Protein AF-A0A4Y2X0A7-F1 (afdb_monomer_lite)

Structure (mmCIF, N/CA/C/O backbone):
data_AF-A0A4Y2X0A7-F1
#
_entry.id   AF-A0A4Y2X0A7-F1
#
loop_
_atom_site.group_PDB
_atom_site.id
_atom_site.type_symbol
_atom_site.label_atom_id
_atom_site.label_alt_id
_atom_site.label_comp_id
_atom_site.label_asym_id
_atom_site.label_entity_id
_atom_site.label_seq_id
_atom_site.pdbx_PDB_ins_code
_a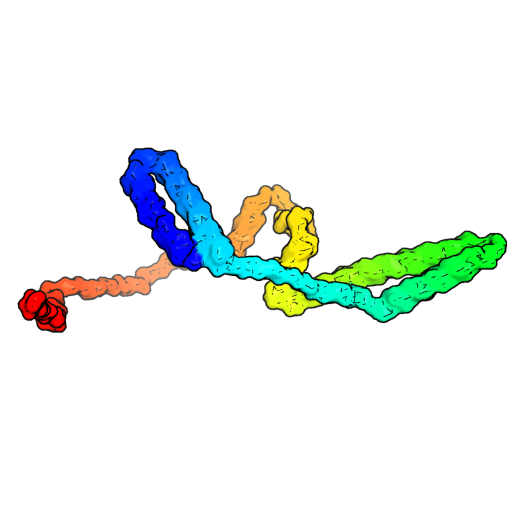tom_site.Cartn_x
_atom_site.Cartn_y
_atom_site.Cartn_z
_atom_site.occupancy
_atom_site.B_iso_or_equiv
_atom_site.auth_seq_id
_atom_site.auth_comp_id
_atom_site.auth_asym_id
_atom_site.auth_atom_id
_atom_site.pdbx_PDB_model_num
ATOM 1 N N . MET A 1 1 ? -11.646 -14.349 24.356 1.00 70.94 1 MET A N 1
ATOM 2 C CA . MET A 1 1 ? -11.613 -12.949 24.849 1.00 70.94 1 MET A CA 1
ATOM 3 C C . MET A 1 1 ? -12.159 -12.901 26.266 1.00 70.94 1 MET A C 1
ATOM 5 O O . MET A 1 1 ? -11.395 -12.578 27.163 1.00 70.94 1 MET A O 1
ATOM 9 N N . LEU A 1 2 ? -13.393 -13.371 26.473 1.00 74.25 2 LEU A N 1
ATOM 10 C CA . LEU A 1 2 ? -14.040 -13.471 27.788 1.00 74.25 2 LEU A CA 1
ATOM 11 C C . LEU A 1 2 ? -13.220 -14.247 28.836 1.00 74.25 2 LEU A C 1
ATOM 13 O O . LEU A 1 2 ? -13.060 -13.758 29.943 1.00 74.25 2 LEU A O 1
ATOM 17 N N . GLN A 1 3 ? -12.595 -15.375 28.473 1.00 80.50 3 GLN A N 1
ATOM 18 C CA . GLN A 1 3 ? -11.728 -16.131 29.397 1.00 80.50 3 GLN A CA 1
ATOM 19 C C . GLN A 1 3 ? -10.503 -15.337 29.893 1.00 80.50 3 GLN A C 1
ATOM 21 O O . GLN A 1 3 ? -10.132 -15.431 31.055 1.00 80.50 3 GLN A O 1
ATOM 26 N N . HIS A 1 4 ? -9.875 -14.532 29.027 1.00 77.44 4 HIS A N 1
ATOM 27 C CA . HIS A 1 4 ? -8.692 -13.743 29.396 1.00 77.44 4 HIS A CA 1
ATOM 28 C C . HIS A 1 4 ? -9.044 -12.467 30.159 1.00 77.44 4 HIS A C 1
ATOM 30 O O . HIS A 1 4 ? -8.234 -11.990 30.947 1.00 77.44 4 HIS A O 1
ATOM 36 N N . LEU A 1 5 ? -10.225 -11.902 29.902 1.00 83.00 5 LEU A N 1
ATOM 37 C CA . LEU A 1 5 ? -10.711 -10.731 30.620 1.00 83.00 5 LEU A CA 1
ATOM 38 C C . LEU A 1 5 ? -11.241 -11.124 32.005 1.00 83.00 5 LEU A C 1
ATOM 40 O O . LEU A 1 5 ? -10.900 -10.467 32.983 1.00 83.00 5 LEU A O 1
ATOM 44 N N . GLY A 1 6 ? -11.963 -12.248 32.094 1.00 80.19 6 GLY A N 1
ATOM 45 C CA . GLY A 1 6 ? -12.586 -12.750 33.323 1.00 80.19 6 GLY A CA 1
ATOM 46 C C . GLY A 1 6 ? -11.618 -12.955 34.490 1.00 80.19 6 GLY A C 1
ATOM 47 O O . GLY A 1 6 ? -12.008 -12.774 35.638 1.00 80.19 6 GLY A O 1
ATOM 48 N N . GLN A 1 7 ? -10.341 -13.243 34.212 1.00 79.94 7 GLN A N 1
ATOM 49 C CA . GLN A 1 7 ? -9.290 -13.349 35.235 1.00 79.94 7 GLN A CA 1
ATOM 50 C C . GLN A 1 7 ? -9.007 -12.020 35.953 1.00 79.94 7 GLN A C 1
ATOM 52 O O . GLN A 1 7 ? -8.641 -12.029 37.122 1.00 79.94 7 GLN A O 1
ATOM 57 N N . LYS A 1 8 ? -9.173 -10.883 35.267 1.00 82.81 8 LYS A N 1
ATOM 58 C CA . LYS A 1 8 ? -8.908 -9.542 35.814 1.00 82.81 8 LYS A CA 1
ATOM 59 C C . LYS A 1 8 ? -10.173 -8.762 36.162 1.00 82.81 8 LYS A C 1
ATOM 61 O O . LYS A 1 8 ? -10.080 -7.747 36.840 1.00 82.81 8 LYS A O 1
ATOM 66 N N . THR A 1 9 ? -11.345 -9.224 35.727 1.00 85.94 9 THR A N 1
ATOM 67 C CA . THR A 1 9 ? -12.616 -8.518 35.938 1.00 85.94 9 THR A CA 1
ATOM 68 C C . THR A 1 9 ? -12.911 -8.279 37.415 1.00 85.94 9 THR A C 1
ATOM 70 O O . THR A 1 9 ? -13.266 -7.164 37.766 1.00 85.94 9 THR A O 1
ATOM 73 N N . LYS A 1 10 ? -12.703 -9.276 38.286 1.00 85.50 10 LYS A N 1
ATOM 74 C CA . LYS A 1 10 ? -12.966 -9.129 39.730 1.00 85.50 10 LYS A CA 1
ATOM 75 C C . LYS A 1 10 ? -12.097 -8.040 40.372 1.00 85.50 10 LYS A C 1
ATOM 77 O O . LYS A 1 10 ? -12.604 -7.208 41.106 1.00 85.50 10 LYS A O 1
ATOM 82 N N . GLN A 1 11 ? -10.811 -8.007 40.022 1.00 87.44 11 GLN A N 1
ATOM 83 C CA . GLN A 1 11 ? -9.862 -7.015 40.530 1.00 87.44 11 GLN A CA 1
ATOM 84 C C . GLN A 1 11 ? -10.176 -5.598 40.026 1.00 87.44 11 GLN A C 1
ATOM 86 O O . GLN A 1 11 ? -10.086 -4.644 40.788 1.00 87.44 11 GLN A O 1
ATOM 91 N N . LEU A 1 12 ? -10.573 -5.460 38.756 1.00 87.06 12 LEU A N 1
ATOM 92 C CA . LEU A 1 12 ? -10.938 -4.166 38.168 1.00 87.06 12 LEU A CA 1
ATOM 93 C C . LEU A 1 12 ? -12.247 -3.615 38.746 1.00 87.06 12 LEU A C 1
ATOM 95 O O . LEU A 1 12 ? -12.350 -2.414 38.961 1.00 87.06 12 LEU A O 1
ATOM 99 N N . VAL A 1 13 ? -13.233 -4.480 39.005 1.00 87.25 13 VAL A N 1
ATOM 100 C CA . VAL A 1 13 ? -14.490 -4.085 39.662 1.00 87.25 13 VAL A CA 1
ATOM 101 C C . VAL A 1 13 ? -14.203 -3.566 41.068 1.00 87.25 13 VAL A C 1
ATOM 103 O O . VAL A 1 13 ? -14.623 -2.463 41.396 1.00 87.25 13 VAL A O 1
ATOM 106 N N . GLN A 1 14 ? -13.389 -4.289 41.837 1.00 88.44 14 GLN A N 1
ATOM 107 C CA . GLN A 1 14 ? -13.020 -3.872 43.186 1.00 88.44 14 GLN A CA 1
ATOM 108 C C . GLN A 1 14 ? -12.242 -2.545 43.208 1.00 88.44 14 GLN A C 1
ATOM 110 O O . GLN A 1 14 ? -12.549 -1.663 44.001 1.00 88.44 14 GLN A O 1
ATOM 115 N N . GLN A 1 15 ? -11.306 -2.334 42.276 1.00 85.81 15 GLN A N 1
ATOM 116 C CA . GLN A 1 15 ? -10.606 -1.048 42.144 1.00 85.81 15 GLN A CA 1
ATOM 117 C C . GLN A 1 15 ? -11.548 0.121 41.821 1.00 85.81 15 GLN A C 1
ATOM 119 O O . GLN A 1 15 ? -11.282 1.246 42.238 1.00 85.81 15 GLN A O 1
ATOM 124 N N . ILE A 1 16 ? -12.619 -0.116 41.058 1.00 87.44 16 ILE A N 1
ATOM 125 C CA . ILE A 1 16 ? -13.617 0.913 40.735 1.00 87.44 16 ILE A CA 1
ATOM 126 C C . ILE A 1 16 ? -14.492 1.210 41.957 1.00 87.44 16 ILE A C 1
ATOM 128 O O . ILE A 1 16 ? -14.770 2.376 42.221 1.00 87.44 16 ILE A O 1
ATOM 132 N N . GLU A 1 17 ? -14.885 0.186 42.715 1.00 87.19 17 GLU A N 1
ATOM 133 C CA . GLU A 1 17 ? -15.681 0.331 43.943 1.00 87.19 17 GLU A CA 1
ATOM 134 C C . GLU A 1 17 ? -14.911 1.058 45.058 1.00 87.19 17 GLU A C 1
ATOM 136 O O . GLU A 1 17 ? -15.488 1.865 45.780 1.00 87.19 17 GLU A O 1
ATOM 141 N N . GLU A 1 18 ? -13.598 0.838 45.163 1.00 87.69 18 GLU A N 1
ATOM 142 C CA . GLU A 1 18 ? -12.722 1.483 46.157 1.00 87.69 18 GLU A CA 1
ATOM 143 C C . GLU A 1 18 ? -12.230 2.884 45.723 1.00 87.69 18 GLU A C 1
ATOM 145 O O . GLU A 1 18 ? -11.555 3.591 46.479 1.00 87.69 18 GLU A O 1
ATOM 150 N N . SER A 1 19 ? -12.555 3.319 44.500 1.00 87.81 19 SER A N 1
ATOM 151 C CA . SER A 1 19 ? -12.100 4.601 43.952 1.00 87.81 19 SER A CA 1
ATOM 152 C C . SER A 1 19 ? -12.907 5.783 44.495 1.00 87.81 19 SER A C 1
ATOM 154 O O . SER A 1 19 ? -13.954 6.135 43.962 1.00 87.81 19 SER A O 1
ATOM 156 N N . ASN A 1 20 ? -12.359 6.480 45.493 1.00 86.06 20 ASN A N 1
ATOM 157 C CA . ASN A 1 20 ? -12.970 7.690 46.068 1.00 86.06 20 ASN A CA 1
ATOM 158 C C . ASN A 1 20 ? -12.497 9.011 45.431 1.00 86.06 20 ASN A C 1
ATOM 160 O O . ASN A 1 20 ? -12.986 10.082 45.785 1.00 86.06 20 ASN A O 1
ATOM 164 N N . THR A 1 21 ? -11.543 8.969 44.493 1.00 90.44 21 THR A N 1
ATOM 165 C CA . THR A 1 21 ? -11.045 10.167 43.799 1.00 90.44 21 THR A CA 1
ATOM 166 C C . THR A 1 21 ? -11.084 10.008 42.285 1.00 90.44 21 THR A C 1
ATOM 168 O O . THR A 1 21 ? -11.007 8.909 41.731 1.00 90.44 21 THR A O 1
ATOM 171 N N . LYS A 1 22 ? -11.171 11.147 41.592 1.00 88.38 22 LYS A N 1
ATOM 172 C CA . LYS A 1 22 ? -11.212 11.211 40.127 1.00 88.38 22 LYS A CA 1
ATOM 173 C C . LYS A 1 22 ? -9.975 10.583 39.471 1.00 88.38 22 LYS A C 1
ATOM 175 O O . LYS A 1 22 ? -10.105 9.938 38.433 1.00 88.38 22 LYS A O 1
ATOM 180 N N . ASP A 1 23 ? -8.802 10.730 40.084 1.00 88.12 23 ASP A N 1
ATOM 181 C CA . ASP A 1 23 ? -7.552 10.166 39.564 1.00 88.12 23 ASP A CA 1
ATOM 182 C C . ASP A 1 23 ? -7.511 8.641 39.700 1.00 88.12 23 ASP A C 1
ATOM 184 O O . ASP A 1 23 ? -7.083 7.950 38.771 1.00 88.12 23 ASP A O 1
ATOM 188 N N . HIS A 1 24 ? -8.032 8.097 40.808 1.00 87.88 24 HIS A N 1
ATOM 189 C CA . HIS A 1 24 ? -8.190 6.650 40.973 1.00 87.88 24 HIS A CA 1
ATOM 190 C C . HIS A 1 24 ? -9.130 6.067 39.910 1.00 87.88 24 HIS A C 1
ATOM 192 O O . HIS A 1 24 ? -8.783 5.075 39.264 1.00 87.88 24 HIS A O 1
ATOM 198 N N . LEU A 1 25 ? -10.245 6.748 39.627 1.00 88.75 25 LEU A N 1
ATOM 199 C CA . LEU A 1 25 ? -11.186 6.336 38.584 1.00 88.75 25 LEU A CA 1
ATOM 200 C C . LEU A 1 25 ? -10.564 6.383 37.175 1.00 88.75 25 LEU A C 1
ATOM 202 O O . LEU A 1 25 ? -10.747 5.460 36.374 1.00 88.75 25 LEU A O 1
ATOM 206 N N . ALA A 1 26 ? -9.810 7.441 36.859 1.00 90.00 26 ALA A N 1
ATOM 207 C CA . ALA A 1 26 ? -9.127 7.576 35.571 1.00 90.00 26 ALA A CA 1
ATOM 208 C C . ALA A 1 26 ? -8.104 6.448 35.362 1.00 90.00 26 ALA A C 1
ATOM 210 O O . ALA A 1 26 ? -8.074 5.824 34.297 1.00 90.00 26 ALA A O 1
ATOM 211 N N . LYS A 1 27 ? -7.332 6.128 36.407 1.00 90.31 27 LYS A N 1
ATOM 212 C CA . LYS A 1 27 ? -6.365 5.027 36.401 1.00 90.31 27 LYS A CA 1
ATOM 213 C C . LYS A 1 27 ? -7.045 3.666 36.229 1.00 90.31 27 LYS A C 1
ATOM 215 O O . LYS A 1 27 ? -6.629 2.890 35.370 1.00 90.31 27 LYS A O 1
ATOM 220 N N . ALA A 1 28 ? -8.125 3.401 36.966 1.00 88.88 28 ALA A N 1
ATOM 221 C CA . ALA A 1 28 ? -8.901 2.164 36.836 1.00 88.88 28 ALA A CA 1
ATOM 222 C C . ALA A 1 28 ? -9.483 2.001 35.417 1.00 88.88 28 ALA A C 1
ATOM 224 O O . ALA A 1 28 ? -9.449 0.916 34.830 1.00 88.88 28 ALA A O 1
ATOM 225 N N . THR A 1 29 ? -9.943 3.101 34.815 1.00 89.00 29 THR A N 1
ATOM 226 C CA . THR A 1 29 ? -10.458 3.112 33.437 1.00 89.00 29 THR A CA 1
ATOM 227 C C . THR A 1 29 ? -9.356 2.815 32.416 1.00 89.00 29 THR A C 1
ATOM 229 O O . THR A 1 29 ? -9.566 2.039 31.478 1.00 89.00 29 THR A O 1
ATOM 232 N N . GLU A 1 30 ? -8.162 3.385 32.593 1.00 92.44 30 GLU A N 1
ATOM 233 C CA . GLU A 1 30 ? -7.009 3.108 31.732 1.00 92.44 30 GLU A CA 1
ATOM 234 C C . GLU A 1 30 ? -6.553 1.641 31.850 1.00 92.44 30 GLU A C 1
ATOM 236 O O . GLU A 1 30 ? -6.263 0.983 30.842 1.00 92.44 30 GLU A O 1
ATOM 241 N N . GLU A 1 31 ? -6.533 1.093 33.067 1.00 90.75 31 GLU A N 1
ATOM 242 C CA . GLU A 1 31 ? -6.211 -0.314 33.326 1.00 90.75 31 GLU A CA 1
ATOM 243 C C . GLU A 1 31 ? -7.235 -1.264 32.688 1.00 90.75 31 GLU A C 1
ATOM 245 O O . GLU A 1 31 ? -6.841 -2.246 32.044 1.00 90.75 31 GLU A O 1
ATOM 250 N N . LEU A 1 32 ? -8.528 -0.933 32.757 1.00 90.19 32 LEU A N 1
ATOM 251 C CA . LEU A 1 32 ? -9.591 -1.665 32.069 1.00 90.19 32 LEU A CA 1
ATOM 252 C C . LEU A 1 32 ? -9.386 -1.656 30.548 1.00 90.19 32 LEU A C 1
ATOM 254 O O . LEU A 1 32 ? -9.408 -2.717 29.917 1.00 90.19 32 LEU A O 1
ATOM 258 N N . GLN A 1 33 ? -9.126 -0.491 29.946 1.00 91.38 33 GLN A N 1
ATOM 259 C CA . GLN A 1 33 ? -8.865 -0.384 28.505 1.00 91.38 33 GLN A CA 1
ATOM 260 C C . GLN A 1 33 ? -7.658 -1.237 28.087 1.00 91.38 33 GLN A C 1
ATOM 262 O O . GLN A 1 33 ? -7.738 -2.010 27.124 1.00 91.38 33 GLN A O 1
ATOM 267 N N . LYS A 1 34 ? -6.549 -1.167 28.838 1.00 92.38 34 LYS A N 1
ATOM 268 C CA . LYS A 1 34 ? -5.354 -1.998 28.607 1.00 92.38 34 LYS A CA 1
ATOM 269 C C . LYS A 1 34 ? -5.674 -3.490 28.714 1.00 92.38 34 LYS A C 1
ATOM 271 O O . LYS A 1 34 ? -5.228 -4.268 27.863 1.00 92.38 34 LYS A O 1
A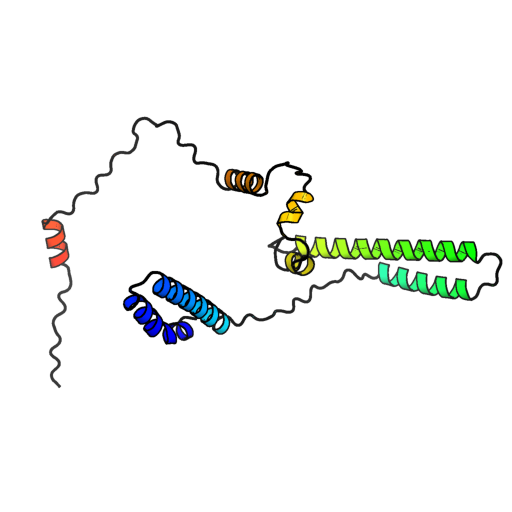TOM 276 N N . ALA A 1 35 ? -6.454 -3.896 29.717 1.00 90.06 35 ALA A N 1
ATOM 277 C CA . ALA A 1 35 ? -6.859 -5.285 29.919 1.00 90.06 35 ALA A CA 1
ATOM 278 C C . ALA A 1 35 ? -7.723 -5.804 28.762 1.00 90.06 35 ALA A C 1
ATOM 280 O O . ALA A 1 35 ? -7.460 -6.896 28.246 1.00 90.06 35 ALA A O 1
ATOM 281 N N . VAL A 1 36 ? -8.680 -5.003 28.288 1.00 89.38 36 VAL A N 1
ATOM 282 C CA . VAL A 1 36 ? -9.504 -5.321 27.113 1.00 89.38 36 VAL A CA 1
ATOM 283 C C . VAL A 1 36 ? -8.626 -5.483 25.875 1.00 89.38 36 VAL A C 1
ATOM 285 O O . VAL A 1 36 ? -8.685 -6.524 25.216 1.00 89.38 36 VAL A O 1
ATOM 288 N N . PHE A 1 37 ? -7.733 -4.530 25.587 1.00 87.25 37 PHE A N 1
ATOM 289 C CA . PHE A 1 37 ? -6.830 -4.644 24.438 1.00 87.25 37 PHE A CA 1
ATOM 290 C C . PHE A 1 37 ? -5.928 -5.881 24.518 1.00 87.25 37 PHE A C 1
ATOM 292 O O . PHE A 1 37 ? -5.732 -6.567 23.509 1.00 87.25 37 PHE A O 1
ATOM 299 N N . ALA A 1 38 ? -5.397 -6.203 25.698 1.00 87.19 38 ALA A N 1
ATOM 300 C CA . ALA A 1 38 ? -4.576 -7.391 25.907 1.00 87.19 38 ALA A CA 1
ATOM 301 C C . ALA A 1 38 ? -5.379 -8.688 25.703 1.00 87.19 38 ALA A C 1
ATOM 303 O O . ALA A 1 38 ? -4.920 -9.592 24.997 1.00 87.19 38 ALA A O 1
ATOM 304 N N . ALA A 1 39 ? -6.590 -8.771 26.259 1.00 88.69 39 ALA A N 1
ATOM 305 C CA . ALA A 1 39 ? -7.482 -9.917 26.098 1.00 88.69 39 ALA A CA 1
ATOM 306 C C . ALA A 1 39 ? -7.903 -10.110 24.633 1.00 88.69 39 ALA A C 1
ATOM 308 O O . ALA A 1 39 ? -7.921 -11.241 24.139 1.00 88.69 39 ALA A O 1
ATOM 309 N N . CYS A 1 40 ? -8.178 -9.020 23.914 1.00 84.38 40 CYS A N 1
ATOM 310 C CA . CYS A 1 40 ? -8.458 -9.036 22.481 1.00 84.38 40 CYS A CA 1
ATOM 311 C C . CYS A 1 40 ? -7.253 -9.531 21.675 1.00 84.38 40 CYS A C 1
ATOM 313 O O . CYS A 1 40 ? -7.414 -10.421 20.844 1.00 84.38 40 CYS A O 1
ATOM 315 N N . ARG A 1 41 ? -6.040 -9.026 21.939 1.00 83.25 41 ARG A N 1
ATOM 316 C CA . ARG A 1 41 ? -4.815 -9.478 21.249 1.00 83.25 41 ARG A CA 1
ATOM 317 C C . ARG A 1 41 ? -4.512 -10.960 21.480 1.00 83.25 41 ARG A C 1
ATOM 319 O O . ARG A 1 41 ? -4.007 -11.611 20.572 1.00 83.25 41 ARG A O 1
ATOM 326 N N . LYS A 1 42 ? -4.804 -11.486 22.674 1.00 82.62 42 LYS A N 1
ATOM 327 C CA . LYS A 1 42 ? -4.635 -12.915 22.991 1.00 82.62 42 LYS A CA 1
ATOM 328 C C . LYS A 1 42 ? -5.705 -13.785 22.327 1.00 82.62 42 LYS A C 1
ATOM 330 O O . LYS A 1 42 ? -5.391 -14.843 21.796 1.00 82.62 42 LYS A O 1
ATOM 335 N N . ALA A 1 43 ? -6.957 -13.331 22.340 1.00 81.62 43 ALA A N 1
ATOM 336 C CA . ALA A 1 43 ? -8.086 -14.085 21.803 1.00 81.62 43 ALA A CA 1
ATOM 337 C C . ALA A 1 43 ? -8.108 -14.123 20.274 1.00 81.62 43 ALA A C 1
ATOM 339 O O . ALA A 1 43 ? -8.359 -15.165 19.674 1.00 81.62 43 ALA A O 1
ATOM 340 N N . TYR A 1 44 ? -7.839 -12.987 19.639 1.00 76.31 44 TYR A N 1
ATOM 341 C CA . TYR A 1 44 ? -7.737 -12.902 18.197 1.00 76.31 44 TYR A CA 1
ATOM 342 C C . TYR A 1 44 ? -6.277 -13.114 17.821 1.00 76.31 44 TYR A C 1
ATOM 344 O O . TYR A 1 44 ? -5.467 -12.193 17.913 1.00 76.31 44 TYR A O 1
ATOM 352 N N . LYS A 1 45 ? -5.931 -14.320 17.355 1.00 66.62 45 LYS A N 1
ATOM 353 C CA . LYS A 1 45 ? -4.660 -14.534 16.655 1.00 66.62 45 LYS A CA 1
ATOM 354 C C . LYS A 1 45 ? -4.668 -13.622 15.431 1.00 66.62 45 LYS A C 1
ATOM 356 O O . LYS A 1 45 ? -5.250 -13.967 14.403 1.00 66.62 45 LYS A O 1
ATOM 361 N N . ILE A 1 46 ? -4.042 -12.448 15.536 1.00 66.00 46 ILE A N 1
ATOM 362 C CA . ILE A 1 46 ? -3.824 -11.564 14.392 1.00 66.00 46 ILE A CA 1
ATOM 363 C C . ILE A 1 46 ? -2.845 -12.301 13.486 1.00 66.00 46 ILE A C 1
ATOM 365 O O . ILE A 1 46 ? -1.625 -12.176 13.605 1.00 66.00 46 ILE A O 1
ATOM 369 N N . LYS A 1 47 ? -3.391 -13.133 12.597 1.00 57.66 47 LYS A N 1
ATOM 370 C CA . LYS A 1 47 ? -2.620 -13.826 11.580 1.00 57.66 47 LYS A CA 1
ATOM 371 C C . LYS A 1 47 ? -2.024 -12.716 10.725 1.00 57.66 47 LYS A C 1
ATOM 373 O O . LYS A 1 47 ? -2.748 -12.021 10.010 1.00 57.66 47 LYS A O 1
ATOM 378 N N . LYS A 1 48 ? -0.710 -12.496 10.849 1.00 57.34 48 LYS A N 1
ATOM 379 C CA . LYS A 1 48 ? 0.048 -11.622 9.950 1.00 57.34 48 LYS A CA 1
ATOM 380 C C . LYS A 1 48 ? -0.005 -12.269 8.573 1.00 57.34 48 LYS A C 1
ATOM 382 O O . LYS A 1 48 ? 0.910 -12.985 8.177 1.00 57.34 48 LYS A O 1
ATOM 387 N N . PHE A 1 49 ? -1.108 -12.071 7.860 1.00 53.25 49 PHE A N 1
ATOM 388 C CA . PHE A 1 49 ? -1.212 -12.500 6.484 1.00 53.25 49 PHE A CA 1
ATOM 389 C C . PHE A 1 49 ? -0.238 -11.617 5.712 1.00 53.25 49 PHE A C 1
ATOM 391 O O . PHE A 1 49 ? -0.491 -10.431 5.485 1.00 53.25 49 PHE A O 1
ATOM 398 N N . LYS A 1 50 ? 0.925 -12.177 5.370 1.00 55.91 50 LYS A N 1
ATOM 399 C CA . LYS A 1 50 ? 1.794 -11.598 4.354 1.00 55.91 50 LYS A CA 1
ATOM 400 C C . LYS A 1 50 ? 1.017 -11.731 3.051 1.00 55.91 50 LYS A C 1
ATOM 402 O O . LYS A 1 50 ? 1.130 -12.740 2.364 1.00 55.91 50 LYS A O 1
ATOM 407 N N . LEU A 1 51 ? 0.160 -10.752 2.757 1.00 56.78 51 LEU A N 1
ATOM 408 C CA . LEU A 1 51 ? -0.466 -10.663 1.449 1.00 56.78 51 LEU A CA 1
ATOM 409 C C . LEU A 1 51 ? 0.692 -10.571 0.463 1.00 56.78 51 LEU A C 1
ATOM 411 O O . LEU A 1 51 ? 1.407 -9.566 0.428 1.00 56.78 51 LEU A O 1
ATOM 415 N N . LYS A 1 52 ? 0.896 -11.641 -0.310 1.00 55.19 52 LYS A N 1
ATOM 416 C CA . LYS A 1 52 ? 1.604 -11.546 -1.576 1.00 55.19 52 LYS A CA 1
ATOM 417 C C . LYS A 1 52 ? 0.733 -10.631 -2.423 1.00 55.19 52 LYS A C 1
ATOM 419 O O . LYS A 1 52 ? -0.187 -11.090 -3.088 1.00 55.19 52 LYS A O 1
ATOM 424 N N . ILE A 1 53 ? 0.966 -9.321 -2.330 1.00 57.38 53 ILE A N 1
ATOM 425 C CA . ILE A 1 53 ? 0.527 -8.397 -3.368 1.00 57.38 53 ILE A CA 1
ATOM 426 C C . ILE A 1 53 ? 1.169 -8.981 -4.614 1.00 57.38 53 ILE A C 1
ATOM 428 O O . ILE A 1 53 ? 2.398 -8.968 -4.724 1.00 57.38 53 ILE A O 1
ATOM 432 N N . ASN A 1 54 ? 0.361 -9.622 -5.458 1.00 55.84 54 ASN A N 1
ATOM 433 C CA . ASN A 1 54 ? 0.844 -10.262 -6.664 1.00 55.84 54 ASN A CA 1
ATOM 434 C C . ASN A 1 54 ? 1.211 -9.122 -7.607 1.00 55.84 54 ASN A C 1
ATOM 436 O O . ASN A 1 54 ? 0.396 -8.610 -8.369 1.00 55.84 54 ASN A O 1
ATOM 440 N N . ASN A 1 55 ? 2.417 -8.601 -7.406 1.00 56.81 55 ASN A N 1
ATOM 441 C CA . ASN A 1 55 ? 2.900 -7.379 -8.011 1.00 56.81 55 ASN A CA 1
ATOM 442 C C . ASN A 1 55 ? 3.423 -7.742 -9.401 1.00 56.81 55 ASN A C 1
ATOM 444 O O . ASN A 1 55 ? 4.598 -7.554 -9.709 1.00 56.81 55 ASN A O 1
ATOM 448 N N . ASN A 1 56 ? 2.544 -8.305 -10.233 1.00 70.69 56 ASN A N 1
ATOM 449 C CA . ASN A 1 56 ? 2.850 -8.709 -11.598 1.00 70.69 56 ASN A CA 1
ATOM 450 C C . ASN A 1 56 ? 2.803 -7.496 -12.543 1.00 70.69 56 ASN A C 1
ATOM 452 O O . ASN A 1 56 ? 2.192 -7.522 -13.606 1.00 70.69 56 ASN A O 1
ATOM 456 N N . TRP A 1 57 ? 3.413 -6.385 -12.120 1.00 84.38 57 TRP A N 1
ATOM 457 C CA . TRP A 1 57 ? 3.643 -5.232 -12.989 1.00 84.38 57 TRP A CA 1
ATOM 458 C C . TRP A 1 57 ? 4.765 -5.523 -13.993 1.00 84.38 57 TRP A C 1
ATOM 460 O O . TRP A 1 57 ? 4.883 -4.826 -14.998 1.00 84.38 57 TRP A O 1
ATOM 470 N N . TRP A 1 58 ? 5.594 -6.536 -13.711 1.00 86.88 58 TRP A N 1
ATOM 471 C CA . TRP A 1 58 ? 6.587 -7.045 -14.642 1.00 86.88 58 TRP A CA 1
ATOM 472 C C . TRP A 1 58 ? 5.895 -7.906 -15.693 1.00 86.88 58 TRP A C 1
ATOM 474 O O . TRP A 1 58 ? 5.336 -8.948 -15.377 1.00 86.88 58 TRP A O 1
ATOM 484 N N . ASN A 1 59 ? 5.924 -7.465 -16.944 1.00 87.56 59 ASN A N 1
ATOM 485 C CA . ASN A 1 59 ? 5.325 -8.189 -18.056 1.00 87.56 59 ASN A CA 1
ATOM 486 C C . ASN A 1 59 ? 6.390 -8.549 -19.098 1.00 87.56 59 ASN A C 1
ATOM 488 O O . ASN A 1 59 ? 7.517 -8.045 -19.074 1.00 87.56 59 ASN A O 1
ATOM 492 N N . GLN A 1 60 ? 6.021 -9.429 -20.027 1.00 90.31 60 GLN A N 1
ATOM 493 C CA . GLN A 1 60 ? 6.916 -9.893 -21.084 1.00 90.31 60 GLN A CA 1
ATOM 494 C C . GLN A 1 60 ? 7.453 -8.736 -21.941 1.00 90.31 60 GLN A C 1
ATOM 496 O O . GLN A 1 60 ? 8.626 -8.744 -22.295 1.00 90.31 60 GLN A O 1
ATOM 501 N N . SER A 1 61 ? 6.650 -7.696 -22.188 1.00 90.62 61 SER A N 1
ATOM 502 C CA . SER A 1 61 ? 7.080 -6.503 -22.933 1.00 90.62 61 SER A CA 1
ATOM 503 C C . SER A 1 61 ? 8.237 -5.765 -22.241 1.00 90.62 61 SER A C 1
ATOM 505 O O . SER A 1 61 ? 9.257 -5.480 -22.869 1.00 90.62 61 SER A O 1
ATOM 507 N N . LEU A 1 62 ? 8.160 -5.542 -20.923 1.00 91.94 62 LEU A N 1
ATOM 508 C CA . LEU A 1 62 ? 9.256 -4.945 -20.146 1.00 91.94 62 LEU A CA 1
ATOM 509 C C . LEU A 1 62 ? 10.505 -5.832 -20.131 1.00 91.94 62 LEU A C 1
ATOM 511 O O . LEU A 1 62 ? 11.627 -5.323 -20.186 1.00 91.94 62 LEU A O 1
ATOM 515 N N . GLN A 1 63 ? 10.320 -7.153 -20.076 1.00 93.00 63 GLN A N 1
ATOM 516 C CA . GLN A 1 63 ? 11.419 -8.112 -20.147 1.00 93.00 63 GLN A CA 1
ATOM 517 C C . GLN A 1 63 ? 12.126 -8.062 -21.510 1.00 93.00 63 GLN A C 1
ATOM 519 O O . GLN A 1 63 ? 13.358 -8.064 -21.549 1.00 93.00 63 GLN A O 1
ATOM 524 N N . ILE A 1 64 ? 11.367 -7.979 -22.607 1.00 94.50 64 ILE A N 1
ATOM 525 C CA . ILE A 1 64 ? 11.893 -7.842 -23.972 1.00 94.50 64 ILE A CA 1
ATOM 526 C C . ILE A 1 64 ? 12.677 -6.533 -24.095 1.00 94.50 64 ILE A C 1
ATOM 528 O O . ILE A 1 64 ? 13.876 -6.574 -24.364 1.00 94.50 64 ILE A O 1
ATOM 532 N N . LYS A 1 65 ? 12.067 -5.390 -23.756 1.00 92.62 65 LYS A N 1
ATOM 533 C CA . LYS A 1 65 ? 12.726 -4.071 -23.815 1.00 92.62 65 LYS A CA 1
ATOM 534 C C . LYS A 1 65 ? 13.998 -4.001 -22.961 1.00 92.62 65 LYS A C 1
ATOM 536 O O . LYS A 1 65 ? 14.978 -3.360 -23.339 1.00 92.62 65 LYS A O 1
ATOM 541 N N . LYS A 1 66 ? 14.024 -4.679 -21.805 1.00 94.75 66 LYS A N 1
ATOM 542 C CA . LYS A 1 66 ? 15.232 -4.793 -20.969 1.00 94.75 66 LYS A CA 1
ATOM 543 C C . LYS A 1 66 ? 16.347 -5.561 -21.687 1.00 94.75 66 LYS A C 1
ATOM 545 O O . LYS A 1 66 ? 17.499 -5.125 -21.642 1.00 94.75 66 LYS A O 1
ATOM 550 N N . LYS A 1 67 ? 16.022 -6.689 -22.327 1.00 95.19 67 LYS A N 1
ATOM 551 C CA . LYS A 1 67 ? 16.985 -7.481 -23.109 1.00 95.19 67 LYS A CA 1
ATOM 552 C C . LYS A 1 67 ? 17.483 -6.708 -24.333 1.00 95.19 67 LYS A C 1
ATOM 554 O O . LYS A 1 67 ? 18.684 -6.705 -24.587 1.00 95.19 67 LYS A O 1
ATOM 559 N N . GLU A 1 68 ? 16.603 -5.992 -25.030 1.00 93.81 68 GLU A N 1
ATOM 560 C CA . GLU A 1 68 ? 16.964 -5.117 -26.155 1.00 93.81 68 GLU A CA 1
ATOM 561 C C . GLU A 1 68 ? 17.935 -4.012 -25.732 1.00 93.81 68 GLU A C 1
ATOM 563 O O . GLU A 1 68 ? 18.960 -3.815 -26.379 1.00 93.81 68 GLU A O 1
ATOM 568 N N . LEU A 1 69 ? 17.673 -3.339 -24.604 1.00 94.00 69 LEU A N 1
ATOM 569 C CA . LEU A 1 69 ? 18.580 -2.326 -24.056 1.00 94.00 69 LEU A CA 1
ATOM 570 C C . LEU A 1 69 ? 19.956 -2.921 -23.725 1.00 94.00 69 LEU A C 1
ATOM 572 O O . LEU A 1 69 ? 20.985 -2.292 -23.966 1.00 94.00 69 LEU A O 1
ATOM 576 N N . GLN A 1 70 ? 19.986 -4.140 -23.180 1.00 94.00 70 GLN A N 1
ATOM 577 C CA . GLN A 1 70 ? 21.235 -4.836 -22.876 1.00 94.00 70 GLN A CA 1
ATOM 578 C C . GLN A 1 70 ? 22.008 -5.193 -24.153 1.00 94.00 70 GLN A C 1
ATOM 580 O O . GLN A 1 70 ? 23.223 -4.996 -24.199 1.00 94.00 70 GLN A O 1
ATOM 585 N N . ALA A 1 71 ? 21.321 -5.678 -25.189 1.00 92.25 71 ALA A N 1
ATOM 586 C CA . ALA A 1 71 ? 21.922 -5.952 -26.491 1.00 92.25 71 ALA A CA 1
ATOM 587 C C . ALA A 1 71 ? 22.459 -4.667 -27.141 1.00 92.25 71 ALA A C 1
ATOM 589 O O . ALA A 1 71 ? 23.590 -4.654 -27.623 1.00 92.25 71 ALA A O 1
ATOM 590 N N . LEU A 1 72 ? 21.695 -3.573 -27.080 1.00 88.88 72 LEU A N 1
ATOM 591 C CA . LEU A 1 72 ? 22.107 -2.266 -27.585 1.00 88.88 72 LEU A CA 1
ATOM 592 C C . LEU A 1 72 ? 23.353 -1.755 -26.855 1.00 88.88 72 LEU A C 1
ATOM 594 O O . LEU A 1 72 ? 24.323 -1.385 -27.505 1.00 88.88 72 LEU A O 1
ATOM 598 N N . LYS A 1 73 ? 23.384 -1.838 -25.519 1.00 90.00 73 LYS A N 1
ATOM 599 C CA . LYS A 1 73 ? 24.556 -1.457 -24.717 1.00 90.00 73 LYS A CA 1
ATOM 600 C C . LYS A 1 73 ? 25.807 -2.251 -25.111 1.00 90.00 73 LYS A C 1
ATOM 602 O O . LYS A 1 73 ? 26.882 -1.676 -25.231 1.00 90.00 73 LYS A O 1
ATOM 607 N N . ARG A 1 74 ? 25.674 -3.563 -25.349 1.00 89.19 74 ARG A N 1
ATOM 608 C CA . ARG A 1 74 ? 26.787 -4.411 -25.818 1.00 89.19 74 ARG A CA 1
ATOM 609 C C . ARG A 1 74 ? 27.295 -3.988 -27.197 1.00 89.19 74 ARG A C 1
ATOM 611 O O . ARG A 1 74 ? 28.502 -3.975 -27.397 1.00 89.19 74 ARG A O 1
ATOM 618 N N . LYS A 1 75 ? 26.394 -3.644 -28.125 1.00 85.75 75 LYS A N 1
ATOM 619 C CA . LYS A 1 75 ? 26.754 -3.154 -29.466 1.00 85.75 75 LYS A CA 1
ATOM 620 C C . LYS A 1 75 ? 27.464 -1.801 -29.395 1.00 85.75 75 LYS A C 1
ATOM 622 O O . LYS A 1 75 ? 28.503 -1.633 -30.015 1.00 85.75 75 LYS A O 1
ATOM 627 N N . THR A 1 76 ? 26.949 -0.872 -28.590 1.00 83.88 76 THR A N 1
ATOM 628 C CA . THR A 1 76 ? 27.552 0.456 -28.402 1.00 83.88 76 THR A CA 1
ATOM 629 C C . THR A 1 76 ? 28.950 0.379 -27.790 1.00 83.88 76 THR A C 1
ATOM 631 O O . THR A 1 76 ? 29.826 1.114 -28.219 1.00 83.88 76 THR A O 1
ATOM 634 N N . ASN A 1 77 ? 29.185 -0.533 -26.844 1.00 82.19 77 ASN A N 1
ATOM 635 C CA . ASN A 1 77 ? 30.499 -0.700 -26.215 1.00 82.19 77 ASN A CA 1
ATOM 636 C C . ASN A 1 77 ? 31.572 -1.310 -27.139 1.00 82.19 77 ASN A C 1
ATOM 638 O O . ASN A 1 77 ? 32.744 -1.240 -26.797 1.00 82.19 77 ASN A O 1
ATOM 642 N N . LYS A 1 78 ? 31.185 -1.940 -28.258 1.00 82.06 78 LYS A N 1
ATOM 643 C CA . LYS A 1 78 ? 32.107 -2.546 -29.238 1.00 82.06 78 LYS A CA 1
ATOM 644 C C . LYS A 1 78 ? 32.420 -1.635 -30.436 1.00 82.06 78 LYS A C 1
ATOM 646 O O . LYS A 1 78 ? 33.198 -2.027 -31.291 1.00 82.06 78 LYS A O 1
ATOM 651 N N . SER A 1 79 ? 31.771 -0.475 -30.536 1.00 71.12 79 SER A N 1
ATOM 652 C CA . SER A 1 79 ? 31.937 0.473 -31.644 1.00 71.12 79 SER A CA 1
ATOM 653 C C . SER A 1 79 ? 33.084 1.445 -31.353 1.00 71.12 79 SER A C 1
ATOM 655 O O . SER A 1 79 ? 33.032 2.136 -30.337 1.00 71.12 79 SER A O 1
ATOM 657 N N . GLU A 1 80 ? 34.052 1.548 -32.264 1.00 66.06 80 GLU A N 1
ATOM 658 C CA . GLU A 1 80 ? 35.029 2.651 -32.334 1.00 66.06 80 GLU A CA 1
ATOM 659 C C . GLU A 1 80 ? 34.413 3.901 -33.014 1.00 66.06 80 GLU A C 1
ATOM 661 O O . GLU A 1 80 ? 33.274 3.862 -33.483 1.00 66.06 80 GLU A O 1
ATOM 666 N N . ASP A 1 81 ? 35.096 5.043 -32.934 1.00 66.25 81 ASP A N 1
ATOM 667 C CA . ASP A 1 81 ? 34.632 6.302 -32.317 1.00 66.25 81 ASP A CA 1
ATOM 668 C C . ASP A 1 81 ? 33.598 7.183 -33.064 1.00 66.25 81 ASP A C 1
ATOM 670 O O . ASP A 1 81 ? 32.977 8.032 -32.426 1.00 66.25 81 ASP A O 1
ATOM 674 N N . ASP A 1 82 ? 33.303 7.003 -34.352 1.00 66.31 82 ASP A N 1
ATOM 675 C CA . ASP A 1 82 ? 32.652 8.087 -35.129 1.00 66.31 82 ASP A CA 1
ATOM 676 C C . ASP A 1 82 ? 31.153 8.327 -34.844 1.00 66.31 82 ASP A C 1
ATOM 678 O O . ASP A 1 82 ? 30.628 9.424 -35.032 1.00 66.31 82 ASP A O 1
ATOM 682 N N . ASN A 1 83 ? 30.425 7.325 -34.339 1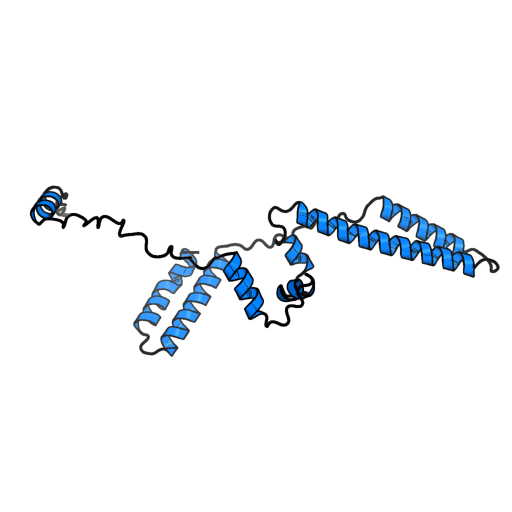.00 72.44 83 ASN A N 1
ATOM 683 C CA . ASN A 1 83 ? 28.983 7.433 -34.035 1.00 72.44 83 ASN A CA 1
ATOM 684 C C . ASN A 1 83 ? 28.659 7.311 -32.537 1.00 72.44 83 ASN A C 1
ATOM 686 O O . ASN A 1 83 ? 27.501 7.119 -32.139 1.00 72.44 83 ASN A O 1
ATOM 690 N N . LYS A 1 84 ? 29.670 7.422 -31.674 1.00 77.94 84 LYS A N 1
ATOM 691 C CA . LYS A 1 84 ? 29.562 7.153 -30.234 1.00 77.94 84 LYS A CA 1
ATOM 692 C C . LYS A 1 84 ? 28.553 8.051 -29.524 1.00 77.94 84 LYS A C 1
ATOM 694 O O . LYS A 1 84 ? 27.736 7.549 -28.750 1.00 77.94 84 LYS A O 1
ATOM 699 N N . LEU A 1 85 ? 28.537 9.349 -29.838 1.00 81.44 85 LEU A N 1
ATOM 700 C CA . LEU A 1 85 ? 27.595 10.309 -29.249 1.00 81.44 85 LEU A CA 1
ATOM 701 C C . LEU A 1 85 ? 26.140 9.986 -29.640 1.00 81.44 85 LEU A C 1
ATOM 703 O O . LEU A 1 85 ? 25.242 9.960 -28.796 1.00 81.44 85 LEU A O 1
ATOM 707 N N . LYS A 1 86 ? 25.917 9.655 -30.918 1.00 83.94 86 LYS A N 1
ATOM 708 C CA . LYS A 1 86 ? 24.607 9.267 -31.466 1.00 83.94 86 LYS A CA 1
ATOM 709 C C . LYS A 1 86 ? 24.099 7.969 -30.832 1.00 83.94 86 LYS A C 1
ATOM 711 O O . LYS A 1 86 ? 22.935 7.890 -30.433 1.00 83.94 86 LYS A O 1
ATOM 716 N N . ASN A 1 87 ? 24.980 6.984 -30.666 1.00 84.06 87 ASN A N 1
ATOM 717 C CA . ASN A 1 87 ? 24.666 5.706 -30.029 1.00 84.06 87 ASN A CA 1
ATOM 718 C C . ASN A 1 87 ? 24.382 5.856 -28.525 1.00 84.06 87 ASN A C 1
ATOM 720 O O . ASN A 1 87 ? 23.405 5.291 -28.028 1.00 84.06 87 ASN A O 1
ATOM 724 N N . GLN A 1 88 ? 25.162 6.668 -27.803 1.00 86.69 88 GLN A N 1
ATOM 725 C CA . GLN A 1 88 ? 24.885 6.991 -26.398 1.00 86.69 88 GLN A CA 1
ATOM 726 C C . GLN A 1 88 ? 23.546 7.716 -26.230 1.00 86.69 88 GLN A C 1
ATOM 728 O O . GLN A 1 88 ? 22.769 7.377 -25.331 1.00 86.69 88 GLN A O 1
ATOM 733 N N . LEU A 1 89 ? 23.233 8.667 -27.115 1.00 90.06 89 LEU A N 1
ATOM 734 C CA . LEU A 1 89 ? 21.951 9.364 -27.100 1.00 90.06 89 LEU A CA 1
ATOM 735 C C . LEU A 1 89 ? 20.783 8.391 -27.316 1.00 90.06 89 LEU A C 1
ATOM 737 O O . LEU A 1 89 ? 19.783 8.462 -26.598 1.00 90.06 89 LEU A O 1
ATOM 741 N N . GLN A 1 90 ? 20.903 7.453 -28.261 1.00 88.94 90 GLN A N 1
ATOM 742 C CA . GLN A 1 90 ? 19.888 6.415 -28.462 1.00 88.94 90 GLN A CA 1
ATOM 743 C C . GLN A 1 90 ? 19.746 5.490 -27.248 1.00 88.94 90 GLN A C 1
ATOM 745 O O . GLN A 1 90 ? 18.619 5.202 -26.831 1.00 88.94 90 GLN A O 1
ATOM 750 N N . LEU A 1 91 ? 20.859 5.074 -26.638 1.00 90.62 91 LEU A N 1
ATOM 751 C CA . LEU A 1 91 ? 20.847 4.255 -25.427 1.00 90.62 91 LEU A CA 1
ATOM 752 C C . LEU A 1 91 ? 20.142 4.981 -24.272 1.00 90.62 91 LEU A C 1
ATOM 754 O O . LEU A 1 91 ? 19.284 4.397 -23.607 1.00 90.62 91 LEU A O 1
ATOM 758 N N . SER A 1 92 ? 20.442 6.268 -24.082 1.00 92.19 92 SER A N 1
ATOM 759 C CA . SER A 1 92 ? 19.801 7.122 -23.078 1.00 92.19 92 SER A CA 1
ATOM 760 C C . SER A 1 92 ? 18.293 7.254 -23.324 1.00 92.19 92 SER A C 1
ATOM 762 O O . SER A 1 92 ? 17.494 7.021 -22.409 1.00 92.19 92 SER A O 1
ATOM 764 N N . LYS A 1 93 ? 17.875 7.514 -24.574 1.00 94.12 93 LYS A N 1
ATOM 765 C CA . LYS A 1 93 ? 16.455 7.571 -24.971 1.00 94.12 93 LYS A CA 1
ATOM 766 C C . LYS A 1 93 ? 15.726 6.260 -24.658 1.00 94.12 93 LYS A C 1
ATOM 768 O O . LYS A 1 93 ? 14.688 6.284 -23.996 1.00 94.12 93 LYS A O 1
ATOM 773 N N . LYS A 1 94 ? 16.290 5.115 -25.055 1.00 93.56 94 LYS A N 1
ATOM 774 C CA . LYS A 1 94 ? 15.709 3.783 -24.800 1.00 93.56 94 LYS A CA 1
ATOM 775 C C . LYS A 1 94 ? 15.664 3.439 -23.311 1.00 93.56 94 LYS A C 1
ATOM 777 O O . LYS A 1 94 ? 14.686 2.862 -22.831 1.00 93.56 94 LYS A O 1
ATOM 782 N N . GLN A 1 95 ? 16.673 3.843 -22.541 1.00 94.19 95 GLN A N 1
ATOM 783 C CA . GLN A 1 95 ? 16.670 3.667 -21.091 1.00 94.19 95 GLN A CA 1
ATOM 784 C C . GLN A 1 95 ? 15.596 4.533 -20.416 1.00 94.19 95 GLN A C 1
ATOM 786 O O . GLN A 1 95 ? 14.922 4.071 -19.489 1.00 94.19 95 GLN A O 1
ATOM 791 N N . ALA A 1 96 ? 15.419 5.778 -20.865 1.00 95.56 96 ALA A N 1
ATOM 792 C CA . ALA A 1 96 ? 14.366 6.664 -20.379 1.00 95.56 96 ALA A CA 1
ATOM 793 C C . ALA A 1 96 ? 12.970 6.115 -20.712 1.00 95.56 96 ALA A C 1
ATOM 795 O O . ALA A 1 96 ? 12.089 6.129 -19.848 1.00 95.56 96 ALA A O 1
ATOM 796 N N . GLU A 1 97 ? 12.786 5.570 -21.915 1.00 94.88 97 GLU A N 1
ATOM 797 C CA . GLU A 1 97 ? 11.554 4.905 -22.344 1.00 94.88 97 GLU A CA 1
ATOM 798 C C . GLU A 1 97 ? 11.220 3.712 -21.437 1.00 94.88 97 GLU A C 1
ATOM 800 O O . GLU A 1 97 ? 10.136 3.668 -20.854 1.00 94.88 97 GLU A O 1
ATOM 805 N N . LEU A 1 98 ? 12.180 2.810 -21.194 1.00 93.69 98 LEU A N 1
ATOM 806 C CA . LEU A 1 98 ? 11.993 1.673 -20.285 1.00 93.69 98 LEU A CA 1
ATOM 807 C C . LEU A 1 98 ? 11.647 2.126 -18.857 1.00 93.69 98 LEU A C 1
ATOM 809 O O . LEU A 1 98 ? 10.770 1.547 -18.213 1.00 93.69 98 LEU A O 1
ATOM 813 N N . LYS A 1 99 ? 12.298 3.182 -18.350 1.00 94.06 99 LYS A N 1
ATOM 814 C CA . LYS A 1 99 ? 11.979 3.762 -17.032 1.00 94.06 99 LYS A CA 1
ATOM 815 C C . LYS A 1 99 ? 10.552 4.322 -16.990 1.00 94.06 99 LYS A C 1
ATOM 817 O O . LYS A 1 99 ? 9.864 4.130 -15.985 1.00 94.06 99 LYS A O 1
ATOM 822 N N . ARG A 1 100 ? 10.102 5.009 -18.046 1.00 94.75 100 ARG A N 1
ATOM 823 C CA . ARG A 1 100 ? 8.730 5.542 -18.165 1.00 94.75 100 ARG A CA 1
ATOM 824 C C . ARG A 1 100 ? 7.702 4.411 -18.209 1.00 94.75 100 ARG A C 1
ATOM 826 O O . ARG A 1 100 ? 6.756 4.426 -17.424 1.00 94.75 100 ARG A O 1
ATOM 833 N N . GLU A 1 101 ? 7.934 3.406 -19.044 1.00 93.81 101 GLU A N 1
ATOM 834 C CA . GLU A 1 101 ? 7.090 2.215 -19.184 1.00 93.81 101 GLU A CA 1
ATOM 835 C C . GLU A 1 101 ? 6.984 1.436 -17.868 1.00 93.81 101 GLU A C 1
ATOM 837 O O . GLU A 1 101 ? 5.885 1.112 -17.423 1.00 93.81 101 GLU A O 1
ATOM 842 N N . ALA A 1 102 ? 8.104 1.214 -17.174 1.00 92.19 102 ALA A N 1
ATOM 843 C CA . ALA A 1 102 ? 8.113 0.542 -15.877 1.00 92.19 102 ALA A CA 1
ATOM 844 C C . ALA A 1 102 ? 7.336 1.332 -14.808 1.00 92.19 102 ALA A C 1
ATOM 846 O O . ALA A 1 102 ? 6.584 0.744 -14.027 1.00 92.19 102 ALA A O 1
ATOM 847 N N . LYS A 1 103 ? 7.474 2.667 -14.771 1.00 91.31 103 LYS A N 1
ATOM 848 C CA . LYS A 1 103 ? 6.675 3.526 -13.876 1.00 91.31 103 LYS A CA 1
ATOM 849 C C . LYS A 1 103 ? 5.181 3.429 -14.200 1.00 91.31 103 LYS A C 1
ATOM 851 O O . LYS A 1 103 ? 4.373 3.282 -13.282 1.00 91.31 103 LYS A O 1
ATOM 856 N N . LYS A 1 104 ? 4.817 3.462 -15.486 1.00 91.56 104 LYS A N 1
ATOM 857 C CA . LYS A 1 104 ? 3.431 3.319 -15.960 1.00 91.56 104 LYS A CA 1
ATOM 858 C C . LYS A 1 104 ? 2.852 1.952 -15.584 1.00 91.56 104 LYS A C 1
ATOM 860 O O . LYS A 1 104 ? 1.771 1.895 -15.008 1.00 91.56 104 LYS A O 1
ATOM 865 N N . ALA A 1 105 ? 3.595 0.871 -15.812 1.00 90.81 105 ALA A N 1
ATOM 866 C CA . ALA A 1 105 ? 3.192 -0.487 -15.456 1.00 90.81 105 ALA A CA 1
ATOM 867 C C . ALA A 1 105 ? 2.974 -0.648 -13.944 1.00 90.81 105 ALA A C 1
ATOM 869 O O . ALA A 1 105 ? 1.951 -1.190 -13.527 1.00 90.81 105 ALA A O 1
ATOM 870 N N . LYS A 1 106 ? 3.871 -0.101 -13.111 1.00 87.81 106 LYS A N 1
ATOM 871 C CA . LYS A 1 106 ? 3.693 -0.070 -11.648 1.00 87.81 106 LYS A CA 1
ATOM 872 C C . LYS A 1 106 ? 2.429 0.686 -11.236 1.00 87.81 106 LYS A C 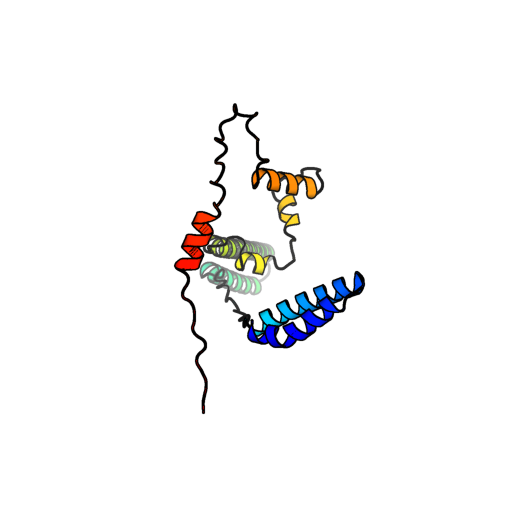1
ATOM 874 O O . LYS A 1 106 ? 1.647 0.165 -10.443 1.00 87.81 106 LYS A O 1
ATOM 879 N N . LYS A 1 107 ? 2.204 1.886 -11.790 1.00 86.88 107 LYS A N 1
ATOM 880 C CA . LYS A 1 107 ? 1.004 2.696 -11.510 1.00 86.88 107 LYS A CA 1
ATOM 881 C C . LYS A 1 107 ? -0.275 1.953 -11.907 1.00 86.88 107 LYS A C 1
ATOM 883 O O . LYS A 1 107 ? -1.218 1.901 -11.123 1.00 86.88 107 LYS A O 1
ATOM 888 N N . ASN A 1 108 ? -0.285 1.336 -13.087 1.00 88.50 108 ASN A N 1
ATOM 889 C CA . ASN A 1 108 ? -1.427 0.573 -13.588 1.00 88.50 108 ASN A CA 1
ATOM 890 C C . ASN A 1 108 ? -1.689 -0.682 -12.751 1.00 88.50 108 ASN A C 1
ATOM 892 O O . ASN A 1 108 ? -2.830 -0.935 -12.384 1.00 88.50 108 ASN A O 1
ATOM 896 N N . SER A 1 109 ? -0.647 -1.432 -12.383 1.00 85.12 109 SER A N 1
ATOM 897 C CA . SER A 1 109 ? -0.770 -2.599 -11.501 1.00 85.12 109 SER A CA 1
ATOM 898 C C . SER A 1 109 ? -1.371 -2.219 -10.149 1.00 85.12 109 SER A C 1
ATOM 900 O O . SER A 1 109 ? -2.270 -2.899 -9.652 1.00 85.12 109 SER A O 1
ATOM 902 N N . PHE A 1 110 ? -0.920 -1.104 -9.566 1.00 81.06 110 PHE A N 1
ATOM 903 C CA . PHE A 1 110 ? -1.486 -0.586 -8.324 1.00 81.06 110 PHE A CA 1
ATOM 904 C C . PHE A 1 110 ? -2.963 -0.204 -8.489 1.00 81.06 110 PHE A C 1
ATOM 906 O O . PHE A 1 110 ? -3.804 -0.689 -7.735 1.00 81.06 110 PHE A O 1
ATOM 913 N N . ARG A 1 111 ? -3.298 0.571 -9.530 1.00 82.88 111 ARG A N 1
ATOM 914 C CA . ARG A 1 111 ? -4.685 0.949 -9.851 1.00 82.88 111 ARG A CA 1
ATOM 915 C C . ARG A 1 111 ? -5.588 -0.276 -10.028 1.00 82.88 111 ARG A C 1
ATOM 917 O O . ARG A 1 111 ? -6.689 -0.312 -9.485 1.00 82.88 111 ARG A O 1
ATOM 924 N N . ASN A 1 112 ? -5.117 -1.295 -10.739 1.00 83.06 112 ASN A N 1
ATOM 925 C CA . ASN A 1 112 ? -5.855 -2.540 -10.955 1.00 83.06 112 ASN A CA 1
ATOM 926 C C . ASN A 1 112 ? -6.065 -3.316 -9.647 1.00 83.06 112 ASN A C 1
ATOM 928 O O . ASN A 1 112 ? -7.114 -3.916 -9.443 1.00 83.06 112 ASN A O 1
ATOM 932 N N . THR A 1 113 ? -5.088 -3.287 -8.741 1.00 79.38 113 THR A N 1
ATOM 933 C CA . THR A 1 113 ? -5.217 -3.923 -7.422 1.00 79.38 113 THR A CA 1
ATOM 934 C C . THR A 1 113 ? -6.264 -3.204 -6.564 1.00 79.38 113 THR A C 1
ATOM 936 O O . THR A 1 113 ? -7.088 -3.859 -5.930 1.00 79.38 113 THR A O 1
ATOM 939 N N . CYS A 1 114 ? -6.274 -1.867 -6.572 1.00 74.75 114 CYS A N 1
ATOM 940 C CA . CYS A 1 114 ? -7.257 -1.069 -5.833 1.00 74.75 114 CYS A CA 1
ATOM 941 C C . CYS A 1 114 ? -8.683 -1.221 -6.381 1.00 74.75 114 CYS A C 1
ATOM 943 O O . CYS A 1 114 ? -9.615 -1.319 -5.598 1.00 74.75 114 CYS A O 1
ATOM 945 N N . THR A 1 115 ? -8.855 -1.283 -7.704 1.00 78.88 115 THR A N 1
ATOM 946 C CA . THR A 1 115 ? -10.183 -1.399 -8.344 1.00 78.88 115 THR A CA 1
ATOM 947 C C . THR A 1 115 ? -10.815 -2.783 -8.207 1.00 78.88 115 THR A C 1
ATOM 949 O O . THR A 1 115 ? -12.032 -2.885 -8.146 1.00 78.88 115 THR A O 1
ATOM 952 N N . LYS A 1 116 ? -10.013 -3.853 -8.131 1.00 77.81 116 LYS A N 1
ATOM 953 C CA . LYS A 1 116 ? -10.515 -5.224 -7.913 1.00 77.81 116 LYS A CA 1
ATOM 954 C C . LYS A 1 116 ? -10.871 -5.529 -6.456 1.00 77.81 116 LYS A C 1
ATOM 956 O O . LYS A 1 116 ? -11.460 -6.568 -6.179 1.00 77.81 116 LYS A O 1
ATOM 961 N N . THR A 1 117 ? -10.453 -4.683 -5.518 1.00 73.38 117 THR A N 1
ATOM 962 C CA . THR A 1 117 ? -10.709 -4.900 -4.092 1.00 73.38 117 THR A CA 1
ATOM 963 C C . THR A 1 117 ? -12.059 -4.290 -3.728 1.00 73.38 117 THR A C 1
ATOM 965 O O . THR A 1 117 ? -12.309 -3.140 -4.068 1.00 73.38 117 THR A O 1
ATOM 968 N N . THR A 1 118 ? -12.900 -5.026 -2.994 1.00 78.12 118 THR A N 1
ATOM 969 C CA . THR A 1 118 ? -14.212 -4.548 -2.509 1.00 78.12 118 THR A CA 1
ATOM 970 C C . THR A 1 118 ? -14.114 -3.250 -1.699 1.00 78.12 118 THR A C 1
ATOM 972 O O . THR A 1 118 ? -15.025 -2.436 -1.730 1.00 78.12 118 THR A O 1
ATOM 975 N N . ASP A 1 119 ? -12.996 -3.047 -0.996 1.00 75.06 119 ASP A N 1
ATOM 976 C CA . ASP A 1 119 ? -12.652 -1.812 -0.287 1.00 75.06 119 ASP A CA 1
ATOM 977 C C . ASP A 1 119 ? -11.515 -1.068 -1.030 1.00 75.06 119 ASP A C 1
ATOM 979 O O . ASP A 1 119 ? -10.340 -1.449 -0.890 1.00 75.06 119 ASP A O 1
ATOM 983 N N . PRO A 1 120 ? -11.826 -0.003 -1.799 1.00 65.31 120 PRO A N 1
ATOM 984 C CA . PRO A 1 120 ? -10.842 0.770 -2.565 1.00 65.31 120 PRO A CA 1
ATOM 985 C C . PRO A 1 120 ? -9.753 1.414 -1.694 1.00 65.31 120 PRO A C 1
ATOM 987 O O . PRO A 1 120 ? -8.602 1.541 -2.126 1.00 65.31 120 PRO A O 1
ATOM 990 N N . TYR A 1 121 ? -10.094 1.779 -0.452 1.00 71.06 121 TYR A N 1
ATOM 991 C CA . TYR A 1 121 ? -9.193 2.393 0.536 1.00 71.06 121 TYR A CA 1
ATOM 992 C C . TYR A 1 121 ? -8.668 1.385 1.564 1.00 71.06 121 TYR A C 1
ATOM 994 O O . TYR A 1 121 ? -8.063 1.748 2.583 1.00 71.06 121 TYR A O 1
ATOM 1002 N N . GLY A 1 122 ? -8.869 0.103 1.278 1.00 73.31 122 GLY A N 1
ATOM 1003 C CA . GLY A 1 122 ? -8.554 -0.977 2.183 1.00 73.31 122 GLY A CA 1
ATOM 1004 C C . GLY A 1 122 ? -7.069 -1.271 2.287 1.00 73.31 122 GLY A C 1
ATOM 1005 O O . GLY A 1 122 ? -6.172 -0.436 2.129 1.00 73.31 122 GLY A O 1
ATOM 1006 N N . ARG A 1 123 ? -6.778 -2.537 2.564 1.00 72.75 123 ARG A N 1
ATOM 1007 C CA . ARG A 1 123 ? -5.411 -3.021 2.772 1.00 72.75 123 ARG A CA 1
ATOM 1008 C C . ARG A 1 123 ? -4.426 -2.710 1.624 1.00 72.75 123 ARG A C 1
ATOM 1010 O O . ARG A 1 123 ? -3.297 -2.360 1.974 1.00 72.75 123 ARG A O 1
ATOM 1017 N N . PRO A 1 124 ? -4.762 -2.780 0.313 1.00 72.56 124 PRO A N 1
ATOM 1018 C CA . PRO A 1 124 ? -3.787 -2.482 -0.747 1.00 72.56 124 PRO A CA 1
ATOM 1019 C C . PRO A 1 124 ? -3.381 -1.004 -0.784 1.00 72.56 124 PRO A C 1
ATOM 1021 O O . PRO A 1 124 ? -2.195 -0.700 -0.915 1.00 72.56 124 PRO A O 1
ATOM 1024 N N . TYR A 1 125 ? -4.333 -0.091 -0.583 1.00 74.19 125 TYR A N 1
ATOM 1025 C CA . TYR A 1 125 ? -4.067 1.341 -0.475 1.00 74.19 125 TYR A CA 1
ATOM 1026 C C . TYR A 1 125 ? -3.190 1.645 0.750 1.00 74.19 125 TYR A C 1
ATOM 1028 O O . TYR A 1 125 ? -2.108 2.226 0.626 1.00 74.19 125 TYR A O 1
ATOM 1036 N N . LYS A 1 126 ? -3.579 1.134 1.928 1.00 75.69 126 LYS A N 1
ATOM 1037 C CA . LYS A 1 126 ? -2.822 1.304 3.182 1.00 75.69 126 LYS A CA 1
ATOM 1038 C C . LYS A 1 126 ? -1.398 0.742 3.106 1.00 75.69 126 LYS A C 1
ATOM 1040 O O . LYS A 1 126 ? -0.497 1.291 3.734 1.00 75.69 126 LYS A O 1
ATOM 1045 N N . ALA A 1 127 ? -1.167 -0.321 2.330 1.00 72.81 127 ALA A N 1
ATOM 1046 C CA . ALA A 1 127 ? 0.152 -0.932 2.160 1.00 72.81 127 ALA A CA 1
ATOM 1047 C C . ALA A 1 127 ? 1.146 -0.070 1.362 1.00 72.81 127 ALA A C 1
ATOM 1049 O O . ALA A 1 127 ? 2.353 -0.195 1.586 1.00 72.81 127 ALA A O 1
ATOM 1050 N N . VAL A 1 128 ? 0.657 0.787 0.462 1.00 69.69 128 VAL A N 1
ATOM 1051 C CA . VAL A 1 128 ? 1.486 1.720 -0.320 1.00 69.69 128 VAL A CA 1
ATOM 1052 C C . VAL A 1 128 ? 1.611 3.063 0.386 1.00 69.69 128 VAL A C 1
ATOM 1054 O O . VAL A 1 128 ? 2.700 3.634 0.423 1.00 69.69 128 VAL A O 1
ATOM 1057 N N . VAL A 1 129 ? 0.521 3.533 0.994 1.00 69.81 129 VAL A N 1
ATOM 1058 C CA . VAL A 1 129 ? 0.484 4.835 1.665 1.00 69.81 129 VAL A CA 1
ATOM 1059 C C . VAL A 1 129 ? 1.175 4.810 3.026 1.00 69.81 129 VAL A C 1
ATOM 1061 O O . VAL A 1 129 ? 1.649 5.865 3.422 1.00 69.81 129 VAL A O 1
ATOM 1064 N N . LYS A 1 130 ? 1.287 3.646 3.705 1.00 63.00 130 LYS A N 1
ATOM 1065 C CA . LYS A 1 130 ? 2.020 3.389 4.975 1.00 63.00 130 LYS A CA 1
ATOM 1066 C C . LYS A 1 130 ? 2.642 4.644 5.612 1.00 63.00 130 LYS A C 1
ATOM 1068 O O . LYS A 1 130 ? 3.848 4.855 5.514 1.00 63.00 130 LYS A O 1
ATOM 1073 N N . ASN A 1 131 ? 1.806 5.461 6.252 1.00 58.75 131 ASN A N 1
ATOM 1074 C CA . ASN A 1 131 ? 2.174 6.656 7.024 1.00 58.75 131 ASN A CA 1
ATOM 1075 C C . ASN A 1 131 ? 2.895 7.790 6.258 1.00 58.75 131 ASN A C 1
ATOM 1077 O O . ASN A 1 131 ? 3.296 8.763 6.884 1.00 58.75 131 ASN A O 1
ATOM 1081 N N . LYS A 1 132 ? 3.071 7.697 4.935 1.00 65.81 132 LYS A N 1
ATOM 1082 C CA . LYS A 1 132 ? 3.765 8.706 4.113 1.00 65.81 132 LYS A CA 1
ATOM 1083 C C . LYS A 1 132 ? 2.894 9.904 3.762 1.00 65.81 132 LYS A C 1
ATOM 1085 O O . LYS A 1 132 ? 3.414 10.995 3.583 1.00 65.81 132 LYS A O 1
ATOM 1090 N N . HIS A 1 133 ? 1.589 9.679 3.658 1.00 63.00 133 HIS A N 1
ATOM 1091 C CA . HIS A 1 133 ? 0.607 10.721 3.398 1.00 63.00 133 HIS A CA 1
ATOM 1092 C C . HIS A 1 133 ? -0.510 10.565 4.426 1.00 63.00 133 HIS A C 1
ATOM 1094 O O . HIS A 1 133 ? -1.300 9.618 4.312 1.00 63.00 133 HIS A O 1
ATOM 1100 N N . PRO A 1 134 ? -0.566 11.408 5.473 1.00 65.19 134 PRO A N 1
ATOM 1101 C CA . PRO A 1 134 ? -1.747 11.466 6.318 1.00 65.19 134 PRO A CA 1
ATOM 1102 C C . PRO A 1 134 ? -2.982 11.714 5.437 1.00 65.19 134 PRO A C 1
ATOM 1104 O O . PRO A 1 134 ? -2.871 12.402 4.422 1.00 65.19 134 PRO A O 1
ATOM 1107 N N . PRO A 1 135 ? -4.171 11.205 5.811 1.00 61.12 135 PRO A N 1
ATOM 1108 C CA . PRO A 1 135 ? -5.408 11.467 5.069 1.00 61.12 135 PRO A CA 1
ATOM 1109 C C . PRO A 1 135 ? -5.631 12.959 4.764 1.00 61.12 135 PRO A C 1
ATOM 1111 O O . PRO A 1 135 ? -6.215 13.293 3.741 1.00 61.12 135 PRO A O 1
ATOM 1114 N N . ALA A 1 136 ? -5.081 13.843 5.605 1.00 62.81 136 ALA A N 1
ATOM 1115 C CA . ALA A 1 136 ? -5.066 15.290 5.426 1.00 62.81 136 ALA A CA 1
ATOM 1116 C C . ALA A 1 136 ? -4.422 15.781 4.109 1.00 62.81 136 ALA A C 1
ATOM 1118 O O . ALA A 1 136 ? -4.817 16.823 3.590 1.00 62.81 136 ALA A O 1
ATOM 1119 N N . ASP A 1 137 ? -3.456 15.053 3.543 1.00 68.25 137 ASP A N 1
ATOM 1120 C CA . ASP A 1 137 ? -2.782 15.449 2.299 1.00 68.25 137 ASP A CA 1
ATOM 1121 C C . ASP A 1 137 ? -3.637 15.199 1.050 1.00 68.25 137 ASP A C 1
ATOM 1123 O O . ASP A 1 137 ? -3.456 15.884 0.042 1.00 68.25 137 ASP A O 1
ATOM 1127 N N . LEU A 1 138 ? -4.614 14.285 1.115 1.00 64.19 138 LEU A N 1
ATOM 1128 C CA . LEU A 1 138 ? -5.571 14.069 0.021 1.00 64.19 138 LEU A CA 1
ATOM 1129 C C . LEU A 1 138 ? -6.378 15.340 -0.265 1.00 64.19 138 LEU A C 1
ATOM 1131 O O . LEU A 1 138 ? -6.675 15.639 -1.420 1.00 64.19 138 LEU A O 1
ATOM 1135 N N . PHE A 1 139 ? -6.673 16.125 0.775 1.00 61.81 139 PHE A N 1
ATOM 1136 C CA . PHE A 1 139 ? -7.425 17.373 0.648 1.00 61.81 139 PHE A CA 1
ATOM 1137 C C . PHE A 1 139 ? -6.639 18.451 -0.102 1.00 61.81 139 PHE A C 1
ATOM 1139 O O . PHE A 1 139 ? -7.228 19.212 -0.865 1.00 61.81 139 PHE A O 1
ATOM 1146 N N . LYS A 1 140 ? -5.305 18.456 0.026 1.00 66.75 140 LYS A N 1
ATOM 1147 C CA . LYS A 1 140 ? -4.426 19.357 -0.735 1.00 66.75 140 LYS A CA 1
ATOM 1148 C C . LYS A 1 140 ? -4.396 18.998 -2.224 1.00 66.75 140 LYS A C 1
ATOM 1150 O O . LYS A 1 140 ? -4.249 19.879 -3.064 1.00 66.75 140 LYS A O 1
ATOM 1155 N N . GLN A 1 141 ? -4.526 17.710 -2.555 1.00 61.34 141 GLN A N 1
ATOM 1156 C CA . GLN A 1 141 ? -4.462 17.211 -3.934 1.00 61.34 141 GLN A CA 1
ATOM 1157 C C . GLN A 1 141 ? -5.783 17.333 -4.701 1.00 61.34 141 GLN A C 1
ATOM 1159 O O . GLN A 1 141 ? -5.752 17.445 -5.923 1.00 61.34 141 GLN A O 1
ATOM 1164 N N . LEU A 1 142 ? -6.932 17.326 -4.017 1.00 60.84 142 LEU A N 1
ATOM 1165 C CA . LEU A 1 142 ? -8.255 17.349 -4.656 1.00 60.84 142 LEU A CA 1
ATOM 1166 C C . LEU A 1 142 ? -8.660 18.726 -5.222 1.00 60.84 142 LEU A C 1
ATOM 1168 O O . LEU A 1 142 ? -9.831 18.945 -5.509 1.00 60.84 142 LEU A O 1
ATOM 1172 N N . GLY A 1 143 ? -7.724 19.672 -5.337 1.00 52.12 143 GLY A N 1
ATOM 1173 C CA . GLY A 1 143 ? -8.013 21.012 -5.850 1.00 52.12 143 GLY A CA 1
ATOM 1174 C C . GLY A 1 143 ? -8.966 21.815 -4.965 1.00 52.12 143 GLY A C 1
ATOM 1175 O O . GLY A 1 143 ? -9.580 22.756 -5.451 1.00 52.12 143 GLY A O 1
ATOM 1176 N N . ASN A 1 144 ? -9.084 21.473 -3.676 1.00 55.19 144 ASN A N 1
ATOM 1177 C CA . ASN A 1 144 ? -9.761 22.306 -2.688 1.00 55.19 144 ASN A CA 1
ATOM 1178 C C . ASN A 1 144 ? -8.719 23.110 -1.897 1.00 55.19 144 ASN A C 1
ATOM 1180 O O . ASN A 1 144 ? -8.403 22.750 -0.762 1.00 55.19 144 ASN A O 1
ATOM 1184 N N . PRO A 1 145 ? -8.196 24.231 -2.426 1.00 53.66 145 PRO A N 1
ATOM 1185 C CA . PRO A 1 145 ? -7.564 25.238 -1.598 1.00 53.66 145 PRO A CA 1
ATOM 1186 C C . PRO A 1 145 ? -8.678 26.035 -0.915 1.00 53.66 145 PRO A C 1
ATOM 1188 O O . PRO A 1 145 ? -8.775 27.249 -1.083 1.00 53.66 145 PRO A O 1
ATOM 1191 N N . SER A 1 146 ? -9.567 25.379 -0.162 1.00 48.06 146 SER A N 1
ATOM 1192 C CA . SER A 1 146 ? -10.350 26.172 0.770 1.00 48.06 146 SER A CA 1
ATOM 1193 C C . SER A 1 146 ? -9.341 26.665 1.792 1.00 48.06 146 SER A C 1
ATOM 1195 O O . SER A 1 146 ? -8.751 25.873 2.524 1.00 48.06 146 SER A O 1
ATOM 1197 N N . ARG A 1 147 ? -9.117 27.978 1.809 1.00 53.44 147 ARG A N 1
ATOM 1198 C CA . ARG A 1 147 ? -8.375 28.748 2.820 1.00 53.44 147 ARG A CA 1
ATOM 1199 C C . ARG A 1 147 ? -8.931 28.569 4.249 1.00 53.44 147 ARG A C 1
ATOM 1201 O O . ARG A 1 147 ? -8.721 29.415 5.108 1.00 53.44 147 ARG A O 1
ATOM 1208 N N . GLY A 1 148 ? -9.675 27.501 4.511 1.00 51.31 148 GLY A N 1
ATOM 1209 C CA . GLY A 1 148 ? -10.274 27.165 5.782 1.00 51.31 148 GLY A CA 1
ATOM 1210 C C . GLY A 1 148 ? -9.463 26.094 6.494 1.00 51.31 148 GLY A C 1
ATOM 1211 O O . GLY A 1 148 ? -9.116 25.059 5.928 1.00 51.31 148 GLY A O 1
ATOM 1212 N N . VAL A 1 149 ? -9.210 26.341 7.778 1.00 59.75 149 VAL A N 1
ATOM 1213 C CA . VAL A 1 149 ? -8.723 25.372 8.765 1.00 59.75 149 VAL A CA 1
ATOM 1214 C C . VAL A 1 149 ? -9.413 24.022 8.541 1.00 59.75 149 VAL A C 1
ATOM 1216 O O . VAL A 1 149 ? -10.631 24.000 8.346 1.00 59.75 149 VAL A O 1
ATOM 1219 N N . THR A 1 150 ? -8.666 22.913 8.618 1.00 67.38 150 THR A N 1
ATOM 1220 C CA . THR A 1 150 ? -9.116 21.508 8.482 1.00 67.38 150 THR A CA 1
ATOM 1221 C C . THR A 1 150 ? -10.511 21.243 9.072 1.00 67.38 150 THR A C 1
ATOM 1223 O O . THR A 1 150 ? -11.297 20.483 8.516 1.00 67.38 150 THR A O 1
ATOM 1226 N N . LYS A 1 151 ? -10.849 21.938 10.165 1.00 70.88 151 LYS A N 1
ATOM 1227 C CA . LYS A 1 151 ? -12.157 21.953 10.829 1.00 70.88 151 LYS A CA 1
ATOM 1228 C C . LYS A 1 151 ? -13.334 22.305 9.904 1.00 70.88 151 LYS A C 1
ATOM 1230 O O . LYS A 1 151 ? -14.330 21.599 9.929 1.00 70.88 151 LYS A O 1
ATOM 1235 N N . SER A 1 152 ? -13.237 23.355 9.091 1.00 70.56 152 SER A N 1
ATOM 1236 C CA . SER A 1 152 ? -14.322 23.820 8.204 1.00 70.56 152 SER A CA 1
ATOM 1237 C C . SER A 1 152 ? -14.692 22.792 7.131 1.00 70.56 152 SER A C 1
ATOM 1239 O O . SER A 1 152 ? -15.866 22.545 6.871 1.00 70.56 152 SER A O 1
ATOM 1241 N N . PHE A 1 153 ? -13.687 22.128 6.562 1.00 72.88 153 PHE A N 1
ATOM 1242 C CA . PHE A 1 153 ? -13.886 21.064 5.589 1.00 72.88 153 PHE A CA 1
ATOM 1243 C C . PHE A 1 153 ? -14.450 19.796 6.243 1.00 72.88 153 PHE A C 1
ATOM 1245 O O . PHE A 1 153 ? -15.401 19.214 5.725 1.00 72.88 153 PHE A O 1
ATOM 1252 N N . SER A 1 154 ? -13.938 19.413 7.421 1.00 74.06 154 SER A N 1
ATOM 1253 C CA . SER A 1 154 ? -14.523 18.322 8.213 1.00 74.06 154 SER A CA 1
ATOM 1254 C C . SER A 1 154 ? -15.988 18.592 8.559 1.00 74.06 154 SER A C 1
ATOM 1256 O O . SER A 1 154 ? -16.805 17.681 8.472 1.00 74.06 154 SER A O 1
ATOM 1258 N N . LEU A 1 155 ? -16.335 19.836 8.906 1.00 78.88 155 LEU A N 1
ATOM 1259 C CA . LEU A 1 155 ? -17.716 20.245 9.167 1.00 78.88 155 LEU A CA 1
ATOM 1260 C C . LEU A 1 155 ? -18.588 20.152 7.913 1.00 78.88 155 LEU A C 1
ATOM 1262 O O . LEU A 1 155 ? -19.717 19.690 8.013 1.00 78.88 155 LEU A O 1
ATOM 1266 N N . LYS A 1 156 ? -18.063 20.514 6.738 1.00 81.12 156 LYS A N 1
ATOM 1267 C CA . LYS A 1 156 ? -18.780 20.358 5.466 1.00 81.12 156 LYS A CA 1
ATOM 1268 C C . LYS A 1 156 ? -19.070 18.888 5.150 1.00 81.12 156 LYS A C 1
ATOM 1270 O O . LYS A 1 156 ? -20.202 18.561 4.821 1.00 81.12 156 LYS A O 1
ATOM 1275 N N . ILE A 1 157 ? -18.087 17.998 5.325 1.00 81.44 157 ILE A N 1
ATOM 1276 C CA . ILE A 1 157 ? -18.299 16.547 5.177 1.00 81.44 157 ILE A CA 1
ATOM 1277 C C . ILE A 1 157 ? -19.329 16.044 6.191 1.00 81.44 157 ILE A C 1
ATOM 1279 O O . ILE A 1 157 ? -20.211 15.272 5.831 1.00 81.44 157 ILE A O 1
ATOM 1283 N N . LEU A 1 158 ? -19.227 16.468 7.454 1.00 82.44 158 LEU A N 1
ATOM 1284 C CA . LEU A 1 158 ? -20.193 16.098 8.491 1.00 82.44 158 LEU A CA 1
ATOM 1285 C C . LEU A 1 158 ? -21.605 16.552 8.124 1.00 82.44 158 LEU A C 1
ATOM 1287 O O . LEU A 1 158 ? -22.530 15.769 8.276 1.00 82.44 158 LEU A O 1
ATOM 1291 N N . GLN A 1 159 ? -21.760 17.766 7.598 1.00 83.88 159 GLN A N 1
ATOM 1292 C CA . GLN A 1 159 ? -23.040 18.300 7.142 1.00 83.88 159 GLN A CA 1
ATOM 1293 C C . GLN A 1 159 ? -23.594 17.542 5.928 1.00 83.88 159 GLN A C 1
ATOM 1295 O O . GLN A 1 159 ? -24.803 17.417 5.785 1.00 83.88 159 GLN A O 1
ATOM 1300 N N . GLU A 1 160 ? -22.730 17.050 5.044 1.00 83.81 160 GLU A N 1
ATOM 1301 C CA . GLU A 1 160 ? -23.136 16.309 3.847 1.00 83.81 160 GLU A CA 1
ATOM 1302 C C . GLU A 1 160 ? -23.525 14.859 4.172 1.00 83.81 160 GLU A C 1
ATOM 1304 O O . GLU A 1 160 ? -24.534 14.362 3.679 1.00 83.81 160 GLU A O 1
ATOM 1309 N N . LEU A 1 161 ? -22.763 14.194 5.047 1.00 84.69 161 LEU A N 1
ATOM 1310 C CA . LEU A 1 161 ? -23.054 12.831 5.509 1.00 84.69 161 LEU A CA 1
ATOM 1311 C C . LEU A 1 161 ? -24.203 12.782 6.521 1.00 84.69 161 LEU A C 1
ATOM 1313 O O . LEU A 1 161 ? -24.951 11.808 6.558 1.00 84.69 161 LEU A O 1
ATOM 1317 N N . TYR A 1 162 ? -24.329 13.825 7.339 1.00 83.38 162 TYR A N 1
ATOM 1318 C CA . TYR A 1 162 ? -25.371 13.984 8.345 1.00 83.38 162 TYR A CA 1
ATOM 1319 C C . TYR A 1 162 ? -25.994 15.372 8.186 1.00 83.38 162 TYR A C 1
ATOM 1321 O O . TYR A 1 162 ? -25.637 16.303 8.918 1.00 83.38 162 TYR A O 1
ATOM 1329 N N . PRO A 1 163 ? -26.918 15.533 7.219 1.00 81.56 163 PRO A N 1
ATOM 1330 C CA . PRO A 1 163 ? -27.651 16.774 7.051 1.00 81.56 163 PRO A CA 1
ATOM 1331 C C . PRO A 1 163 ? -28.256 17.192 8.391 1.00 81.56 163 PRO A C 1
ATOM 1333 O O . PRO A 1 163 ? -28.856 16.349 9.067 1.00 81.56 163 PRO A O 1
ATOM 1336 N N . PRO A 1 164 ? -28.120 18.468 8.797 1.00 73.69 164 PRO A N 1
ATOM 1337 C CA . PRO A 1 164 ? -28.830 18.976 9.954 1.00 73.69 164 PRO A CA 1
ATOM 1338 C C . PRO A 1 164 ? -30.300 18.644 9.750 1.00 73.69 164 PRO A C 1
ATOM 1340 O O . PRO A 1 164 ? -30.849 18.962 8.690 1.00 73.69 164 PRO A O 1
ATOM 1343 N N . PHE A 1 165 ? -30.905 17.972 10.729 1.00 64.69 165 PHE A N 1
ATOM 1344 C CA . PHE A 1 165 ? -32.332 17.690 10.718 1.00 64.69 165 PHE A CA 1
ATOM 1345 C C . PHE A 1 165 ? -33.039 19.025 10.487 1.00 64.69 165 PHE A C 1
ATOM 1347 O O . PHE A 1 165 ? -33.077 19.886 11.367 1.00 64.69 165 PHE A O 1
ATOM 1354 N N . ARG A 1 166 ? -33.559 19.235 9.276 1.00 60.16 166 ARG A N 1
ATOM 1355 C CA . ARG A 1 166 ? -34.525 20.296 9.052 1.00 60.16 166 ARG A CA 1
ATOM 1356 C C . ARG A 1 166 ? -35.764 19.788 9.752 1.00 60.16 166 ARG A C 1
ATOM 1358 O O . ARG A 1 166 ? -36.468 18.949 9.198 1.00 60.16 166 ARG A O 1
ATOM 1365 N N . SER A 1 167 ? -35.979 20.232 10.990 1.00 55.47 167 SER A N 1
ATOM 1366 C CA . SER A 1 167 ? -37.320 20.163 11.550 1.00 55.47 167 SER A CA 1
ATOM 1367 C C . SER A 1 167 ? -38.226 20.759 10.479 1.00 55.47 167 SER A C 1
ATOM 1369 O O . SER A 1 167 ? -37.981 21.905 10.081 1.00 55.47 167 SER A O 1
ATOM 1371 N N . PRO A 1 168 ? -39.222 20.028 9.956 1.00 51.19 168 PRO A N 1
ATOM 1372 C CA . PRO A 1 168 ? -40.314 20.723 9.312 1.00 51.19 168 PRO A CA 1
ATOM 1373 C C . PRO A 1 168 ? -40.784 21.774 10.322 1.00 51.19 168 PRO A C 1
ATOM 1375 O O . PRO A 1 168 ? -40.860 21.497 11.525 1.00 51.19 168 PRO A O 1
ATOM 1378 N N . ALA A 1 169 ? -40.984 23.006 9.851 1.00 57.03 169 ALA A N 1
ATOM 1379 C CA . ALA A 1 169 ? -41.748 23.985 10.606 1.00 57.03 169 ALA A CA 1
ATOM 1380 C C . ALA A 1 169 ? -42.981 23.253 11.140 1.00 57.03 169 ALA A C 1
ATOM 1382 O O . ALA A 1 169 ? -43.622 22.532 10.373 1.00 57.03 169 ALA A O 1
ATOM 1383 N N . THR A 1 170 ? -43.185 23.336 12.454 1.00 51.81 170 THR A N 1
ATOM 1384 C CA . THR A 1 170 ? -44.151 22.571 13.243 1.00 51.81 170 THR A CA 1
ATOM 1385 C C . THR A 1 170 ? -45.370 22.177 12.403 1.00 51.81 170 THR A C 1
ATOM 1387 O O . THR A 1 170 ? -46.168 23.055 12.071 1.00 51.81 170 THR A O 1
ATOM 1390 N N . PRO A 1 171 ? -45.528 20.899 12.006 1.00 51.44 171 PRO A N 1
ATOM 1391 C CA . PRO A 1 171 ? -46.792 20.474 11.431 1.00 51.44 171 PRO A CA 1
ATOM 1392 C C . PRO A 1 171 ? -47.867 20.675 12.508 1.00 51.44 171 PRO A C 1
ATOM 1394 O O . PRO A 1 171 ? -47.559 20.501 13.694 1.00 51.44 171 PRO A O 1
ATOM 1397 N N . PRO A 1 172 ? -49.105 21.064 12.150 1.00 48.88 172 PRO A N 1
ATOM 1398 C CA . PRO A 1 172 ? -50.178 21.152 13.126 1.00 48.88 172 PRO A CA 1
ATOM 1399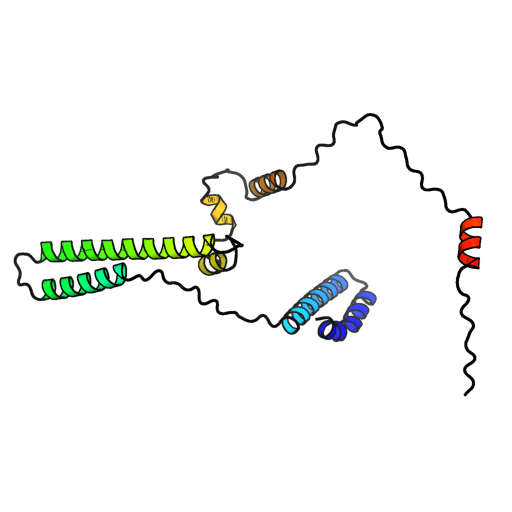 C C . PRO A 1 172 ? -50.297 19.781 13.789 1.00 48.88 172 PRO A C 1
ATOM 1401 O O . PRO A 1 172 ? -50.527 18.782 13.118 1.00 48.88 172 PRO A O 1
ATOM 1404 N N . ASN A 1 173 ? -49.993 19.765 15.085 1.00 53.31 173 ASN A N 1
ATOM 1405 C CA . ASN A 1 173 ? -50.199 18.712 16.070 1.00 53.31 173 ASN A CA 1
ATOM 1406 C C . ASN A 1 173 ? -50.785 17.396 15.504 1.00 53.31 173 ASN A C 1
ATOM 1408 O O . ASN A 1 173 ? -51.995 17.199 15.505 1.00 53.31 173 ASN A O 1
ATOM 1412 N N . CYS A 1 174 ? -49.922 16.505 15.005 1.00 43.84 174 CYS A N 1
ATOM 1413 C CA . CYS A 1 174 ? -50.317 15.220 14.409 1.00 43.84 174 CYS A CA 1
ATOM 1414 C C . CYS A 1 174 ? -49.641 14.020 15.092 1.00 43.84 174 CYS A C 1
ATOM 1416 O O . CYS A 1 174 ? -49.335 13.017 14.452 1.00 43.84 174 CYS A O 1
ATOM 1418 N N . PHE A 1 175 ? -49.431 14.096 16.406 1.00 48.25 175 PHE A N 1
ATOM 1419 C CA . PHE A 1 175 ? -49.287 12.890 17.216 1.00 48.25 175 PHE A CA 1
ATOM 1420 C C . PHE A 1 175 ? -50.554 12.749 18.058 1.00 48.25 175 PHE A C 1
ATOM 1422 O O . PHE A 1 175 ? -50.759 13.570 18.954 1.00 48.25 175 PHE A O 1
ATOM 1429 N N . PRO A 1 176 ? -51.413 11.734 17.837 1.00 51.44 176 PRO A N 1
ATOM 1430 C CA . PRO A 1 176 ? -52.262 11.308 18.929 1.00 51.44 176 PRO A CA 1
ATOM 1431 C C . PRO A 1 176 ? -51.306 10.870 20.039 1.00 51.44 176 PRO A C 1
ATOM 1433 O O . PRO A 1 176 ? -50.455 10.003 19.836 1.00 51.44 176 PRO A O 1
ATOM 1436 N N . LEU A 1 177 ? -51.395 11.533 21.189 1.00 52.12 177 LEU A N 1
ATOM 1437 C CA . LEU A 1 177 ? -50.782 11.072 22.422 1.00 52.12 177 LEU A CA 1
ATOM 1438 C C . LEU A 1 177 ? -51.334 9.666 22.670 1.00 52.12 177 LEU A C 1
ATOM 1440 O O . LEU A 1 177 ? -52.438 9.516 23.191 1.00 52.12 177 LEU A O 1
ATOM 1444 N N . ILE A 1 178 ? -50.606 8.633 22.247 1.00 57.41 178 ILE A N 1
ATOM 1445 C CA . ILE A 1 178 ? -50.897 7.266 22.661 1.00 57.41 178 ILE A CA 1
ATOM 1446 C C . ILE A 1 178 ? -50.495 7.225 24.129 1.00 57.41 178 ILE A C 1
ATOM 1448 O O . ILE A 1 178 ? -49.350 6.956 24.486 1.00 57.41 178 ILE A O 1
ATOM 1452 N N . GLN A 1 179 ? -51.441 7.606 24.980 1.00 55.34 179 GLN A N 1
ATOM 1453 C CA . GLN A 1 179 ? -51.402 7.311 26.395 1.00 55.34 179 GLN A CA 1
ATOM 1454 C C . GLN A 1 179 ? -51.458 5.785 26.478 1.00 55.34 179 GLN A C 1
ATOM 1456 O O . GLN A 1 179 ? -52.507 5.187 26.238 1.00 55.34 179 GLN A O 1
ATOM 1461 N N . GLU A 1 180 ? -50.316 5.141 26.724 1.00 61.59 180 GLU A N 1
ATOM 1462 C CA . GLU A 1 180 ? -50.323 3.726 27.080 1.00 61.59 180 GLU A CA 1
ATOM 1463 C C . GLU A 1 180 ? -51.297 3.539 28.254 1.00 61.59 180 GLU A C 1
ATOM 1465 O O . GLU A 1 180 ? -51.234 4.309 29.224 1.00 61.59 180 GLU A O 1
ATOM 1470 N N . PRO A 1 181 ? -52.228 2.570 28.177 1.00 68.50 181 PRO A N 1
ATOM 1471 C CA . PRO A 1 181 ? -53.146 2.301 29.269 1.00 68.50 181 PRO A CA 1
ATOM 1472 C C . PRO A 1 181 ? -52.351 2.048 30.548 1.00 68.50 181 PRO A C 1
ATOM 1474 O O . PRO A 1 181 ? -51.518 1.145 30.611 1.00 68.50 181 PRO A O 1
ATOM 1477 N N . GLN A 1 182 ? -52.603 2.860 31.573 1.00 71.12 182 GLN A N 1
ATOM 1478 C CA . GLN A 1 182 ? -51.996 2.673 32.885 1.00 71.12 182 GLN A CA 1
ATOM 1479 C C . GLN A 1 182 ? -52.354 1.274 33.398 1.00 71.12 182 GLN A C 1
ATOM 1481 O O . GLN A 1 182 ? -53.535 0.945 33.535 1.00 71.12 182 GLN A O 1
ATOM 1486 N N . ILE A 1 183 ? -51.337 0.456 33.682 1.00 69.88 183 ILE A N 1
ATOM 1487 C CA . ILE A 1 183 ? -51.515 -0.916 34.168 1.00 69.88 183 ILE A CA 1
ATOM 1488 C C . ILE A 1 183 ? -52.374 -0.878 35.436 1.00 69.88 183 ILE A C 1
ATOM 1490 O O . ILE A 1 183 ? -51.989 -0.314 36.466 1.00 69.88 183 ILE A O 1
ATOM 1494 N N . THR A 1 184 ? -53.552 -1.497 35.384 1.00 84.31 184 THR A N 1
ATOM 1495 C CA . THR A 1 184 ? -54.476 -1.488 36.525 1.00 84.31 184 THR A CA 1
ATOM 1496 C C . THR A 1 184 ? -54.097 -2.552 37.554 1.00 84.31 184 THR A C 1
ATOM 1498 O O . THR A 1 184 ? -53.630 -3.645 37.230 1.00 84.31 184 THR A O 1
ATOM 1501 N N . LYS A 1 185 ? -54.367 -2.282 38.840 1.00 82.81 185 LYS A N 1
ATOM 1502 C CA . LYS A 1 185 ? -54.085 -3.220 39.951 1.00 82.81 185 LYS A CA 1
ATOM 1503 C C . LYS A 1 185 ? -54.688 -4.619 39.731 1.00 82.81 185 LYS A C 1
ATOM 1505 O O . LYS A 1 185 ? -54.115 -5.619 40.160 1.00 82.81 185 LYS A O 1
ATOM 1510 N N . ASN A 1 186 ? -55.821 -4.704 39.033 1.00 82.06 186 ASN A N 1
ATOM 1511 C CA . ASN A 1 186 ? -56.483 -5.968 38.706 1.00 82.06 186 ASN A CA 1
ATOM 1512 C C . ASN A 1 186 ? -55.708 -6.797 37.673 1.00 82.06 186 ASN A C 1
ATOM 1514 O O . ASN A 1 186 ? -55.719 -8.026 37.743 1.00 82.06 186 ASN A O 1
ATOM 1518 N N . GLU A 1 187 ? -55.014 -6.141 36.750 1.00 81.81 187 GLU A N 1
ATOM 1519 C CA . GLU A 1 187 ? -54.162 -6.762 35.738 1.00 81.81 187 GLU A CA 1
ATOM 1520 C C . GLU A 1 187 ? -52.923 -7.390 36.380 1.00 81.81 187 GLU A C 1
ATOM 1522 O O . GLU A 1 187 ? -52.657 -8.579 36.190 1.00 81.81 187 GLU A O 1
ATOM 1527 N N . ILE A 1 188 ? -52.266 -6.645 37.275 1.00 83.19 188 ILE A N 1
ATOM 1528 C CA . ILE A 1 188 ? -51.154 -7.139 38.104 1.00 83.19 188 ILE A CA 1
ATOM 1529 C C . ILE A 1 188 ? -51.596 -8.370 38.910 1.00 83.19 188 ILE A C 1
ATOM 1531 O O . ILE A 1 188 ? -50.892 -9.380 38.966 1.00 83.19 188 ILE A O 1
ATOM 1535 N N . ARG A 1 189 ? -52.807 -8.334 39.483 1.00 82.69 189 ARG A N 1
ATOM 1536 C CA . ARG A 1 189 ? -53.360 -9.450 40.267 1.00 82.69 189 ARG A CA 1
ATOM 1537 C C . ARG A 1 189 ? -53.632 -10.696 39.416 1.00 82.69 189 ARG A C 1
ATOM 1539 O O . ARG A 1 189 ? -53.470 -11.811 39.915 1.00 82.69 189 ARG A O 1
ATOM 1546 N N . ARG A 1 190 ? -54.015 -10.541 38.141 1.00 84.19 190 ARG A N 1
ATOM 1547 C CA . ARG A 1 190 ? -54.163 -11.668 37.197 1.00 84.19 190 ARG A CA 1
ATOM 1548 C C . ARG A 1 190 ? -52.812 -12.270 36.820 1.00 84.19 190 ARG A C 1
ATOM 1550 O O . ARG A 1 190 ? -52.700 -13.495 36.792 1.00 84.19 190 ARG A O 1
ATOM 1557 N N . ILE A 1 191 ? -51.802 -11.434 36.574 1.00 82.50 191 ILE A N 1
ATOM 1558 C CA . ILE A 1 191 ? -50.440 -11.882 36.242 1.00 82.50 191 ILE A CA 1
ATOM 1559 C C . ILE A 1 191 ? -49.853 -12.680 37.411 1.00 82.50 191 ILE A C 1
ATOM 1561 O O . ILE A 1 191 ? -49.385 -13.801 37.220 1.00 82.50 191 ILE A O 1
ATOM 1565 N N . LEU A 1 192 ? -49.980 -12.168 38.639 1.00 78.81 192 LEU A N 1
ATOM 1566 C CA . LEU A 1 192 ? -49.472 -12.838 39.838 1.00 78.81 192 LEU A CA 1
ATOM 1567 C C . LEU A 1 192 ? -50.180 -14.176 40.118 1.00 78.81 192 LEU A C 1
ATOM 1569 O O . LEU A 1 192 ? -49.556 -15.112 40.610 1.00 78.81 192 LEU A O 1
ATOM 1573 N N . LYS A 1 193 ? -51.471 -14.298 39.775 1.00 78.44 193 LYS A N 1
ATOM 1574 C CA . LYS A 1 193 ? -52.208 -15.571 39.875 1.00 78.44 193 LYS A CA 1
ATOM 1575 C C . LYS A 1 193 ? -51.759 -16.614 38.849 1.00 78.44 193 LYS A C 1
ATOM 1577 O O . LYS A 1 193 ? -51.839 -17.801 39.147 1.00 78.44 193 LYS A O 1
ATOM 1582 N N . LYS A 1 194 ? -51.325 -16.191 37.657 1.00 78.06 194 LYS A N 1
ATOM 1583 C CA . LYS A 1 194 ? -50.825 -17.088 36.599 1.00 78.06 194 LYS A CA 1
ATOM 1584 C C . LYS A 1 194 ? -49.338 -17.426 36.742 1.00 78.06 194 LYS A C 1
ATOM 1586 O O . LYS A 1 194 ? -48.860 -18.319 36.049 1.00 78.06 194 LYS A O 1
ATOM 1591 N N . ALA A 1 195 ? -48.612 -16.741 37.623 1.00 76.81 195 ALA A N 1
ATOM 1592 C CA . ALA A 1 195 ? -47.209 -17.027 37.877 1.00 76.81 195 ALA A CA 1
ATOM 1593 C C . ALA A 1 195 ? -47.051 -18.411 38.550 1.00 76.81 195 ALA A C 1
ATOM 1595 O O . ALA A 1 195 ? -47.706 -18.673 39.565 1.00 76.81 195 ALA A O 1
ATOM 1596 N N . PRO A 1 196 ? -46.187 -19.305 38.031 1.00 70.19 196 PRO A N 1
ATOM 1597 C CA . PRO A 1 196 ? -45.940 -20.602 38.649 1.00 70.19 196 PRO A CA 1
ATOM 1598 C C . PRO A 1 196 ? -45.336 -20.412 40.043 1.00 70.19 196 PRO A C 1
ATOM 1600 O O . PRO A 1 196 ? -44.205 -19.943 40.185 1.00 70.19 196 PRO A O 1
ATOM 1603 N N . LYS A 1 197 ? -46.072 -20.796 41.090 1.00 68.06 197 LYS A N 1
ATOM 1604 C CA . LYS A 1 197 ? -45.520 -20.883 42.444 1.00 68.06 197 LYS A CA 1
ATOM 1605 C C . LYS A 1 197 ? -44.570 -22.076 42.483 1.00 68.06 197 LYS A C 1
ATOM 1607 O O . LYS A 1 197 ? -45.019 -23.218 42.564 1.00 68.06 197 LYS A O 1
ATOM 1612 N N . ARG A 1 198 ? -43.260 -21.830 42.393 1.00 62.41 198 ARG A N 1
ATOM 1613 C CA . ARG A 1 198 ? -42.265 -22.864 42.701 1.00 62.41 198 ARG A CA 1
ATOM 1614 C C . ARG A 1 198 ? -42.482 -23.293 44.154 1.00 62.41 198 ARG A C 1
ATOM 1616 O O . ARG A 1 198 ? -42.386 -22.459 45.050 1.00 62.41 198 ARG A O 1
ATOM 1623 N N . ARG A 1 199 ? -42.828 -24.563 44.377 1.00 52.62 199 ARG A N 1
ATOM 1624 C CA . ARG A 1 199 ? -42.791 -25.156 45.719 1.00 52.62 199 ARG A CA 1
ATOM 1625 C C . ARG A 1 199 ? -41.317 -25.316 46.119 1.00 52.62 199 ARG A C 1
ATOM 1627 O O . ARG A 1 199 ? -40.527 -25.683 45.244 1.00 52.62 199 ARG A O 1
ATOM 1634 N N . PRO A 1 200 ? -40.933 -25.054 47.377 1.00 53.31 200 PRO A N 1
ATOM 1635 C CA . PRO A 1 200 ? -39.645 -25.505 47.887 1.00 53.31 200 PRO A CA 1
ATOM 1636 C C . PRO A 1 200 ? -39.599 -27.030 47.761 1.00 53.31 200 PRO A C 1
ATOM 1638 O O . PRO A 1 200 ? -40.546 -27.705 48.160 1.00 53.31 200 PRO A O 1
ATOM 1641 N N 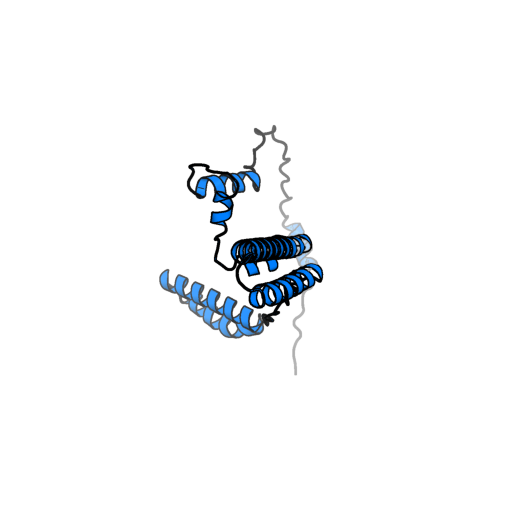. GLN A 1 201 ? -38.555 -27.564 47.131 1.00 49.22 201 GLN A N 1
ATOM 1642 C CA . GLN A 1 201 ? -38.254 -28.980 47.267 1.00 49.22 201 GLN A CA 1
ATOM 1643 C C . GLN A 1 201 ? -37.603 -29.167 48.630 1.00 49.22 201 GLN A C 1
ATOM 1645 O O . GLN A 1 201 ? -36.530 -28.618 48.874 1.00 49.22 201 GLN A O 1
ATOM 1650 N N . ASP A 1 202 ? -38.278 -29.912 49.499 1.00 48.59 202 ASP A N 1
ATOM 1651 C CA . ASP A 1 202 ? -37.689 -30.469 50.705 1.00 48.59 202 ASP A CA 1
ATOM 1652 C C . ASP A 1 202 ? -36.564 -31.419 50.286 1.00 48.59 202 ASP A C 1
ATOM 1654 O O . ASP A 1 202 ? -36.794 -32.505 49.753 1.00 48.59 202 ASP A O 1
ATOM 1658 N N . SER A 1 203 ? -35.326 -30.980 50.485 1.00 47.44 203 SER A N 1
ATOM 1659 C CA . SER A 1 203 ? -34.155 -31.843 50.478 1.00 47.44 203 SER A CA 1
ATOM 1660 C C . SER A 1 203 ? -34.038 -32.494 51.856 1.00 47.44 203 SER A C 1
ATOM 1662 O O . SER A 1 203 ? -33.428 -31.926 52.761 1.00 47.44 203 SER A O 1
ATOM 1664 N N . MET A 1 204 ? -34.639 -33.674 52.009 1.00 49.88 204 MET A N 1
ATOM 1665 C CA . MET A 1 204 ? -34.160 -34.678 52.957 1.00 49.88 204 MET A CA 1
ATOM 1666 C C . MET A 1 204 ? -33.394 -35.750 52.187 1.00 49.88 204 MET A C 1
ATOM 1668 O O . MET A 1 204 ? -33.998 -36.588 51.518 1.00 49.88 204 MET A O 1
ATOM 1672 N N . GLN A 1 205 ? -32.070 -35.675 52.288 1.00 46.44 205 GLN A N 1
ATOM 1673 C CA . GLN A 1 205 ? -31.143 -36.788 52.501 1.00 46.44 205 GLN A CA 1
ATOM 1674 C C . GLN A 1 205 ? -29.817 -36.212 52.993 1.00 46.44 205 GLN A C 1
ATOM 1676 O O . GLN A 1 205 ? -29.364 -35.208 52.398 1.00 46.44 205 GLN A O 1
#

Sequence (205 aa):
MLQHLGQKTKQLVQQIEESNTKDHLAKATEELQKAVFAACRKAYKIKKFKLKINNNWWNQSLQIKKKELQALKRKTNKSEDDNKLKNQLQLSKKQAELKREAKKAKKNSFRNTCTKTTDPYGRPYKAVVKNKHPPADLFKQLGNPSRGVTKSFSLKILQELYPPFRSPATPPNCFPLIQEPQITKNEIRRILKKAPKRRPQDSMQ

Foldseek 3Di:
DCVQLVVCVVVLVVQCVPDPDPVSNVVSVVVSVVSVVVVCCVVDVPPPPPPPLVQVLPDPVLVVLVVVLVVLVVVLVPDDDDCNVVSVVVSVVSVVVSVVSSVVSSVVSLVVVLVPDPHNCDDSVCVVCVVVDDPVVVCVVVPPPPVDDPVVVVVVVCCVVPPDPPPDPDDPDPDPPPPPPDQDPVNVVVVVVPDDDDDDPDDDD

Radius of gyration: 35.45 Å; chains: 1; bounding box: 92×66×88 Å

pLDDT: mean 76.18, std 14.02, range [43.84, 95.56]

Organism: Araneus ventricosus (NCBI:txid182803)

Secondary structure (DSSP, 8-state):
-HHHHHHHHHHHHHHHHT--SHHHHHHHHHHHHHHHHHHHHHHS-----------TT--HHHHHHHHHHHHHHHHHHT--GGGHHHHHHHHHHHHHHHHHHHHHHHHHHHHHHHHHSSSTTSHHHHHHHTTTS-HHHHHHHTT----S-HHHHHHHHHHHHS------S--S-------PPPPPHHHHHHHHHHS--PPP-----